Protein AF-A0A4P9WPY4-F1 (afdb_monomer)

Structure (mmCIF, N/CA/C/O backbone):
data_AF-A0A4P9WPY4-F1
#
_entry.id   AF-A0A4P9WPY4-F1
#
loop_
_atom_site.group_PDB
_atom_site.id
_atom_site.type_symbol
_atom_site.label_atom_id
_atom_site.label_alt_id
_atom_site.label_comp_id
_atom_site.label_asym_id
_atom_site.label_entity_id
_atom_site.label_seq_id
_atom_site.pdbx_PDB_ins_code
_atom_site.Cartn_x
_atom_site.Cartn_y
_atom_site.Cartn_z
_atom_site.occupancy
_atom_site.B_iso_or_equiv
_atom_site.auth_seq_id
_atom_site.auth_comp_id
_atom_site.auth_asym_id
_atom_site.auth_atom_id
_atom_site.pdbx_PDB_model_num
ATOM 1 N N . MET A 1 1 ? 2.039 -15.132 -5.657 1.00 88.88 1 MET A N 1
ATOM 2 C CA . MET A 1 1 ? 1.634 -13.726 -5.424 1.00 88.88 1 MET A CA 1
ATOM 3 C C . MET A 1 1 ? 2.801 -12.739 -5.534 1.00 88.88 1 MET A C 1
ATOM 5 O O . MET A 1 1 ? 2.745 -11.868 -6.387 1.00 88.88 1 MET A O 1
ATOM 9 N N . ASN A 1 2 ? 3.883 -12.890 -4.755 1.00 91.81 2 ASN A N 1
ATOM 10 C CA . ASN A 1 2 ? 5.010 -11.933 -4.730 1.00 91.81 2 ASN A CA 1
ATOM 11 C C . ASN A 1 2 ? 5.628 -11.616 -6.104 1.00 91.81 2 ASN A C 1
ATOM 13 O O . ASN A 1 2 ? 5.813 -10.447 -6.432 1.00 91.81 2 ASN A O 1
ATOM 17 N N . ALA A 1 3 ? 5.920 -12.647 -6.906 1.00 93.12 3 ALA A N 1
ATOM 18 C CA . ALA A 1 3 ? 6.506 -12.468 -8.234 1.00 93.12 3 ALA A CA 1
ATOM 19 C C . ALA A 1 3 ? 5.584 -11.660 -9.158 1.00 93.12 3 ALA A C 1
ATOM 21 O O . ALA A 1 3 ? 6.034 -10.682 -9.735 1.00 93.12 3 ALA A O 1
ATOM 22 N N . LEU A 1 4 ? 4.290 -12.003 -9.207 1.00 92.88 4 LEU A N 1
ATOM 23 C CA . LEU A 1 4 ? 3.284 -11.299 -10.012 1.00 92.88 4 LEU A CA 1
ATOM 24 C C . LEU A 1 4 ? 3.225 -9.804 -9.674 1.00 92.88 4 LEU A C 1
ATOM 26 O O . LEU A 1 4 ? 3.273 -8.962 -10.565 1.00 92.88 4 LEU A O 1
ATOM 30 N N . VAL A 1 5 ? 3.132 -9.478 -8.382 1.00 93.62 5 VAL A N 1
ATOM 31 C CA . VAL A 1 5 ? 3.057 -8.088 -7.915 1.00 93.62 5 VAL A CA 1
ATOM 32 C C . VAL A 1 5 ? 4.304 -7.314 -8.330 1.00 93.62 5 VAL A C 1
ATOM 34 O O . VAL A 1 5 ? 4.193 -6.211 -8.865 1.00 93.62 5 VAL A O 1
ATOM 37 N N . LEU A 1 6 ? 5.486 -7.905 -8.139 1.00 93.12 6 LEU A N 1
ATOM 38 C CA . LEU A 1 6 ? 6.746 -7.265 -8.493 1.00 93.12 6 LEU A CA 1
ATOM 39 C C . LEU A 1 6 ? 6.896 -7.086 -10.009 1.00 93.12 6 LEU A C 1
ATOM 41 O O . LEU A 1 6 ? 7.232 -5.989 -10.440 1.00 93.12 6 LEU A O 1
ATOM 45 N N . THR A 1 7 ? 6.615 -8.109 -10.820 1.00 94.25 7 THR A N 1
ATOM 46 C CA . THR A 1 7 ? 6.773 -8.038 -12.283 1.00 94.25 7 THR A CA 1
ATOM 47 C C . THR A 1 7 ? 5.802 -7.048 -12.913 1.00 94.25 7 THR A C 1
ATOM 49 O O . THR A 1 7 ? 6.201 -6.251 -13.759 1.00 94.25 7 THR A O 1
ATOM 52 N N . VAL A 1 8 ? 4.538 -7.047 -12.475 1.00 93.31 8 VAL A N 1
ATOM 53 C CA . VAL A 1 8 ? 3.541 -6.076 -12.950 1.00 93.31 8 VAL A CA 1
ATOM 54 C C . VAL A 1 8 ? 3.930 -4.662 -12.518 1.00 93.31 8 VAL A C 1
ATOM 56 O O . VAL A 1 8 ? 3.832 -3.733 -13.318 1.00 93.31 8 VAL A O 1
ATOM 59 N N . GLY A 1 9 ? 4.418 -4.491 -11.285 1.00 90.81 9 GLY A N 1
ATOM 60 C CA . GLY A 1 9 ? 4.904 -3.199 -10.807 1.00 90.81 9 GLY A CA 1
ATOM 61 C C . GLY A 1 9 ? 6.123 -2.696 -11.580 1.00 90.81 9 GLY A C 1
ATOM 62 O O . GLY A 1 9 ? 6.153 -1.535 -11.967 1.00 90.81 9 GLY A O 1
ATOM 63 N N . MET A 1 10 ? 7.088 -3.567 -11.880 1.00 90.94 10 MET A N 1
ATOM 64 C CA . MET A 1 10 ? 8.252 -3.232 -12.710 1.00 90.94 10 MET A CA 1
ATOM 65 C C . MET A 1 10 ? 7.837 -2.763 -14.101 1.00 90.94 10 MET A C 1
ATOM 67 O O . MET A 1 10 ? 8.295 -1.717 -14.553 1.00 90.94 10 MET A O 1
ATOM 71 N N . TYR A 1 11 ? 6.915 -3.485 -14.741 1.00 90.75 11 TYR A N 1
ATOM 72 C CA . TYR A 1 11 ? 6.389 -3.093 -16.044 1.00 90.75 11 TYR A CA 1
ATOM 73 C C . TYR A 1 11 ? 5.684 -1.727 -15.992 1.00 90.75 11 TYR A C 1
ATOM 75 O O . TYR A 1 11 ? 5.871 -0.890 -16.875 1.00 90.75 11 TYR A O 1
ATOM 83 N N . ALA A 1 12 ? 4.910 -1.469 -14.933 1.00 90.38 12 ALA A N 1
ATOM 84 C CA . ALA A 1 12 ? 4.229 -0.193 -14.731 1.00 90.38 12 ALA A CA 1
ATOM 85 C C . ALA A 1 12 ? 5.206 0.977 -14.548 1.00 90.38 12 ALA A C 1
ATOM 87 O O . ALA A 1 12 ? 4.979 2.056 -15.093 1.00 90.38 12 ALA A O 1
ATOM 88 N N . ILE A 1 13 ? 6.285 0.760 -13.792 1.00 90.12 13 ILE A N 1
ATOM 89 C CA . ILE A 1 13 ? 7.340 1.753 -13.566 1.00 90.12 13 ILE A CA 1
ATOM 90 C C . ILE A 1 13 ? 8.062 2.055 -14.874 1.00 90.12 13 ILE A C 1
ATOM 92 O O . ILE A 1 13 ? 8.227 3.220 -15.221 1.00 90.12 13 ILE A O 1
ATOM 96 N N . GLU A 1 14 ? 8.418 1.031 -15.644 1.00 90.38 14 GLU A N 1
ATOM 97 C CA . GLU A 1 14 ? 9.080 1.218 -16.933 1.00 90.38 14 GLU A CA 1
ATOM 98 C C . GLU A 1 14 ? 8.184 1.974 -17.930 1.00 90.38 14 GLU A C 1
ATOM 100 O O . GLU A 1 14 ? 8.637 2.866 -18.647 1.00 90.38 14 GLU A O 1
ATOM 105 N N . GLU A 1 15 ? 6.884 1.665 -17.953 1.00 87.62 15 GLU A N 1
ATOM 106 C CA . GLU A 1 15 ? 5.903 2.380 -18.770 1.00 87.62 15 GLU A CA 1
ATOM 107 C C . GLU A 1 15 ? 5.764 3.850 -18.353 1.00 87.62 15 GLU A C 1
ATOM 109 O O . GLU A 1 15 ? 5.747 4.739 -19.210 1.00 87.62 15 GLU A O 1
ATOM 114 N N . ALA A 1 16 ? 5.704 4.109 -17.050 1.00 84.88 16 ALA A N 1
ATOM 115 C CA . ALA A 1 16 ? 5.666 5.445 -16.470 1.00 84.88 16 ALA A CA 1
ATOM 116 C C . ALA A 1 16 ? 6.929 6.258 -16.803 1.00 84.88 16 ALA A C 1
ATOM 118 O O . ALA A 1 16 ? 6.831 7.398 -17.258 1.00 84.88 16 ALA A O 1
ATOM 119 N N . GLU A 1 17 ? 8.114 5.665 -16.658 1.00 84.69 17 GLU A N 1
ATOM 120 C CA . GLU A 1 17 ? 9.384 6.309 -16.995 1.00 84.69 17 GLU A CA 1
ATOM 121 C C . GLU A 1 17 ? 9.504 6.597 -18.492 1.00 84.69 17 GLU A C 1
ATOM 123 O O . GLU A 1 17 ? 9.941 7.680 -18.882 1.00 84.69 17 GLU A O 1
ATOM 128 N N . ARG A 1 18 ? 9.080 5.663 -19.351 1.00 84.25 18 ARG A N 1
ATOM 129 C CA . ARG A 1 18 ? 9.077 5.856 -20.808 1.00 84.25 18 ARG A CA 1
ATOM 130 C C . ARG A 1 18 ? 8.188 7.031 -21.209 1.00 84.25 18 ARG A C 1
ATOM 132 O O . ARG A 1 18 ? 8.575 7.829 -22.059 1.00 84.25 18 ARG A O 1
ATOM 139 N N . ARG A 1 19 ? 7.024 7.167 -20.566 1.00 80.31 19 ARG A N 1
ATOM 140 C CA . ARG A 1 19 ? 6.117 8.311 -20.752 1.00 80.31 19 ARG A CA 1
ATOM 141 C C . ARG A 1 19 ? 6.743 9.614 -20.270 1.00 80.31 19 ARG A C 1
ATOM 143 O O . ARG A 1 19 ? 6.705 10.600 -20.999 1.00 80.31 19 ARG A O 1
ATOM 150 N N . ALA A 1 20 ? 7.366 9.604 -19.094 1.00 76.12 20 ALA A N 1
ATOM 151 C CA . ALA A 1 20 ? 8.050 10.774 -18.554 1.00 76.12 20 ALA A CA 1
ATOM 152 C C . ALA A 1 20 ? 9.177 11.253 -19.490 1.00 76.12 20 ALA A C 1
ATOM 154 O O . ALA A 1 20 ? 9.253 12.443 -19.796 1.00 76.12 20 ALA A O 1
ATOM 155 N N . ARG A 1 21 ? 9.986 10.328 -20.030 1.00 77.31 21 ARG A N 1
ATOM 156 C CA . ARG A 1 21 ? 11.037 10.625 -21.024 1.00 77.31 21 ARG A CA 1
ATOM 157 C C . ARG A 1 21 ? 10.466 11.144 -22.345 1.00 77.31 21 ARG A C 1
ATOM 159 O O . ARG A 1 21 ? 11.018 12.073 -22.915 1.00 77.31 21 ARG A O 1
ATOM 166 N N . ALA A 1 22 ? 9.343 10.603 -22.814 1.00 75.69 22 ALA A N 1
ATOM 167 C CA . ALA A 1 22 ? 8.671 11.118 -24.009 1.00 75.69 22 ALA A CA 1
ATOM 168 C C . ALA A 1 22 ? 8.120 12.545 -23.809 1.00 75.69 22 ALA A C 1
ATOM 170 O O . ALA A 1 22 ? 8.047 13.317 -24.761 1.00 75.69 22 ALA A O 1
ATOM 171 N N . SER A 1 23 ? 7.763 12.910 -22.573 1.00 67.88 23 SER A N 1
ATOM 172 C CA . SER A 1 23 ? 7.287 14.253 -22.214 1.00 67.88 23 SER A CA 1
ATOM 173 C C . SER A 1 23 ? 8.397 15.255 -21.856 1.00 67.88 23 SER A C 1
ATOM 175 O O . SER A 1 23 ? 8.105 16.430 -21.644 1.00 67.88 23 SER A O 1
ATOM 177 N N . SER A 1 24 ? 9.668 14.832 -21.802 1.00 59.75 24 SER A N 1
ATOM 178 C CA . SER A 1 24 ? 10.788 15.645 -21.297 1.00 59.75 24 SER A CA 1
ATOM 179 C C . SER A 1 24 ? 11.263 16.761 -22.241 1.00 59.75 24 SER A C 1
ATOM 181 O O . SER A 1 24 ? 12.321 17.339 -22.010 1.00 59.75 24 SER A O 1
ATOM 183 N N . SER A 1 25 ? 10.504 17.100 -23.289 1.00 56.72 25 SER A N 1
ATOM 184 C CA . SER A 1 25 ? 10.686 18.357 -24.033 1.00 56.72 25 SER A CA 1
ATOM 185 C C . SER A 1 25 ? 10.161 19.583 -23.267 1.00 56.72 25 SER A C 1
ATOM 187 O O . SER A 1 25 ? 10.365 20.713 -23.707 1.00 56.72 25 SER A O 1
ATOM 189 N N . ARG A 1 26 ? 9.515 19.387 -22.106 1.00 55.59 26 ARG A N 1
ATOM 190 C CA . ARG A 1 26 ? 9.042 20.449 -21.208 1.00 55.59 26 ARG A CA 1
ATOM 191 C C . ARG A 1 26 ? 9.554 20.201 -19.780 1.00 55.59 26 ARG A C 1
ATOM 193 O O . ARG A 1 26 ? 9.460 19.064 -19.314 1.00 55.59 26 ARG A O 1
ATOM 200 N N . PRO A 1 27 ? 10.081 21.218 -19.068 1.00 52.31 27 PRO A N 1
ATOM 201 C CA . PRO A 1 27 ? 10.513 21.044 -17.685 1.00 52.31 27 PRO A CA 1
ATOM 202 C C . PRO A 1 27 ? 9.322 20.618 -16.806 1.00 52.31 27 PRO A C 1
ATOM 204 O O . PRO A 1 27 ? 8.237 21.199 -16.933 1.00 52.31 27 PRO A O 1
ATOM 207 N N . PRO A 1 28 ? 9.492 19.597 -15.947 1.00 54.62 28 PRO A N 1
ATOM 208 C CA . PRO A 1 28 ? 8.421 19.118 -15.087 1.00 54.62 28 PRO A CA 1
ATOM 209 C C . PRO A 1 28 ? 8.069 20.159 -14.007 1.00 54.62 28 PRO A C 1
ATOM 211 O O . PRO A 1 28 ? 8.976 20.770 -13.438 1.00 54.62 28 PRO A O 1
ATOM 214 N N . PRO A 1 29 ? 6.776 20.360 -13.685 1.00 54.66 29 PRO A N 1
ATOM 215 C CA . PRO A 1 29 ? 6.376 21.105 -12.492 1.00 54.66 29 PRO A CA 1
ATOM 216 C C . PRO A 1 29 ? 6.881 20.394 -11.224 1.00 54.66 29 PRO A C 1
ATOM 218 O O . PRO A 1 29 ? 7.097 19.182 -11.238 1.00 54.66 29 PRO A O 1
ATOM 221 N N . ALA A 1 30 ? 7.049 21.131 -10.122 1.00 52.75 30 ALA A N 1
ATOM 222 C CA . ALA A 1 30 ? 7.588 20.619 -8.852 1.00 52.75 30 ALA A CA 1
ATOM 223 C C . ALA A 1 30 ? 6.841 19.381 -8.292 1.00 52.75 30 ALA A C 1
ATOM 225 O O . ALA A 1 30 ? 7.423 18.598 -7.545 1.00 52.75 30 ALA A O 1
ATOM 226 N N . ASP A 1 31 ? 5.600 19.150 -8.735 1.00 50.81 31 ASP A N 1
ATOM 227 C CA . ASP A 1 31 ? 4.723 18.045 -8.316 1.00 50.81 31 ASP A CA 1
ATOM 228 C C . ASP A 1 31 ? 4.761 16.822 -9.263 1.00 50.81 31 ASP A C 1
ATOM 230 O O . ASP A 1 31 ? 4.028 15.843 -9.087 1.00 50.81 31 ASP A O 1
ATOM 234 N N . ALA A 1 32 ? 5.610 16.852 -10.296 1.00 48.34 32 ALA A N 1
ATOM 235 C CA . ALA A 1 32 ? 5.660 15.844 -11.354 1.00 48.34 32 ALA A CA 1
ATOM 236 C C . ALA A 1 32 ? 5.833 14.381 -10.902 1.00 48.34 32 ALA A C 1
ATOM 238 O O . ALA A 1 32 ? 5.147 13.535 -11.481 1.00 48.34 32 ALA A O 1
ATOM 239 N N . PRO A 1 33 ? 6.677 14.012 -9.912 1.00 52.22 33 PRO A N 1
ATOM 240 C CA . PRO A 1 33 ? 6.902 12.594 -9.612 1.00 52.22 33 PRO A CA 1
ATOM 241 C C . PRO A 1 33 ? 5.638 11.873 -9.120 1.00 52.22 33 PRO A C 1
ATOM 243 O O . PRO A 1 33 ? 5.455 10.694 -9.423 1.00 52.22 33 PRO A O 1
ATOM 246 N N . ALA A 1 34 ? 4.727 12.575 -8.436 1.00 52.38 34 ALA A N 1
ATOM 247 C CA . ALA A 1 34 ? 3.442 12.018 -8.012 1.00 52.38 34 ALA A CA 1
ATOM 248 C C . ALA A 1 34 ? 2.460 11.863 -9.189 1.00 52.38 34 ALA A C 1
ATOM 250 O O . ALA A 1 34 ? 1.733 10.871 -9.276 1.00 52.38 34 ALA A O 1
ATOM 251 N N . LEU A 1 35 ? 2.473 12.809 -10.133 1.00 56.59 35 LEU A N 1
ATOM 252 C CA . LEU A 1 35 ? 1.550 12.823 -11.268 1.00 56.59 35 LEU A CA 1
ATOM 253 C C . LEU A 1 35 ? 1.878 11.753 -12.325 1.00 56.59 35 LEU A C 1
ATOM 255 O O . LEU A 1 35 ? 0.970 11.235 -12.980 1.00 56.59 35 LEU A O 1
ATOM 259 N N . VAL A 1 36 ? 3.157 11.366 -12.450 1.00 62.47 36 VAL A N 1
ATOM 260 C CA . VAL A 1 36 ? 3.598 10.309 -13.380 1.00 62.47 36 VAL A CA 1
ATOM 261 C C . VAL A 1 36 ? 2.868 8.989 -13.107 1.00 62.47 36 VAL A C 1
ATOM 263 O O . VAL A 1 36 ? 2.427 8.321 -14.043 1.00 62.47 36 VAL A O 1
ATOM 266 N N . PHE A 1 37 ? 2.689 8.628 -11.835 1.00 67.44 37 PHE A N 1
ATOM 267 C CA . PHE A 1 37 ? 1.995 7.395 -11.454 1.00 67.44 37 PHE A CA 1
ATOM 268 C C . PHE A 1 37 ? 0.481 7.571 -11.294 1.00 67.44 37 PHE A C 1
ATOM 270 O O . PHE A 1 37 ? -0.244 6.579 -11.336 1.00 67.44 37 PHE A O 1
ATOM 277 N N . ALA A 1 38 ? -0.006 8.812 -11.175 1.00 61.59 38 ALA A N 1
ATOM 278 C CA . ALA A 1 38 ? -1.434 9.122 -11.095 1.00 61.59 38 ALA A CA 1
ATOM 279 C C . ALA A 1 38 ? -2.193 8.932 -12.410 1.00 61.59 38 ALA A C 1
ATOM 281 O O . ALA A 1 38 ? -3.420 8.820 -12.405 1.00 61.59 38 ALA A O 1
ATOM 282 N N . THR A 1 39 ? -1.477 8.849 -13.530 1.00 71.00 39 THR A N 1
ATOM 283 C CA . THR A 1 39 ? -2.094 8.539 -14.818 1.00 71.00 39 THR A CA 1
ATOM 284 C C . THR A 1 39 ? -2.565 7.079 -14.830 1.00 71.00 39 THR A C 1
ATOM 286 O O . THR A 1 39 ? -1.747 6.185 -14.592 1.00 71.00 39 THR A O 1
ATOM 289 N N . PRO A 1 40 ? -3.844 6.799 -15.149 1.00 71.94 40 PRO A N 1
ATOM 290 C CA . PRO A 1 40 ? -4.344 5.434 -15.247 1.00 71.94 40 PRO A CA 1
ATOM 291 C C . PRO A 1 40 ? -3.479 4.599 -16.199 1.00 71.94 40 PRO A C 1
ATOM 293 O O . PRO A 1 40 ? -3.295 4.935 -17.370 1.00 71.94 40 PRO A O 1
ATOM 296 N N . SER A 1 41 ? -2.923 3.504 -15.691 1.00 80.81 41 SER A N 1
ATOM 297 C CA . SER A 1 41 ? -2.171 2.521 -16.474 1.00 80.81 41 SER A CA 1
ATOM 298 C C . SER A 1 41 ? -2.879 1.170 -16.457 1.00 80.81 41 SER A C 1
ATOM 300 O O . SER A 1 41 ? -3.694 0.880 -15.571 1.00 80.81 41 SER A O 1
ATOM 302 N N . LYS A 1 42 ? -2.544 0.299 -17.415 1.00 86.31 42 LYS A N 1
ATOM 303 C CA . LYS A 1 42 ? -3.074 -1.074 -17.447 1.00 86.31 42 LYS A CA 1
ATOM 304 C C . LYS A 1 42 ? -2.773 -1.812 -16.139 1.00 86.31 42 LYS A C 1
ATOM 306 O O . LYS A 1 42 ? -3.641 -2.495 -15.609 1.00 86.31 42 LYS A O 1
ATOM 311 N N . ALA A 1 43 ? -1.583 -1.596 -15.576 1.00 85.81 43 ALA A N 1
ATOM 312 C CA . ALA A 1 43 ? -1.180 -2.166 -14.295 1.00 85.81 43 ALA A CA 1
ATOM 313 C C . ALA A 1 43 ? -2.011 -1.637 -13.115 1.00 85.81 43 ALA A C 1
ATOM 315 O O . ALA A 1 43 ? -2.425 -2.427 -12.273 1.00 85.81 43 ALA A O 1
ATOM 316 N N . THR A 1 44 ? -2.312 -0.331 -13.072 1.00 86.81 44 THR A N 1
ATOM 317 C CA . THR A 1 44 ? -3.180 0.238 -12.019 1.00 86.81 44 THR A CA 1
ATOM 318 C C . THR A 1 44 ? -4.575 -0.395 -12.058 1.00 86.81 44 THR A C 1
ATOM 320 O O . THR A 1 44 ? -5.094 -0.819 -11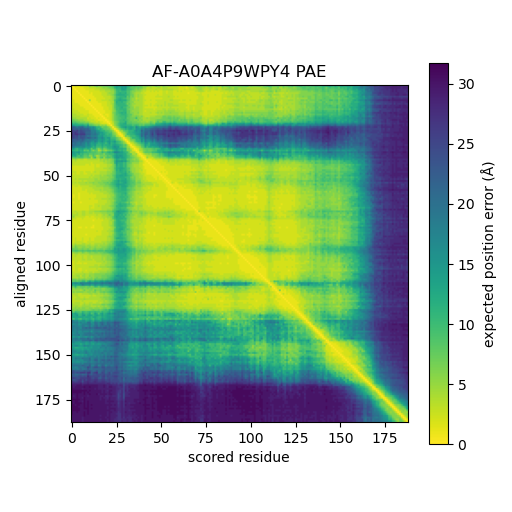.031 1.00 86.81 44 THR A O 1
ATOM 323 N N . THR A 1 45 ? -5.145 -0.551 -13.258 1.00 90.31 45 THR A N 1
ATOM 324 C CA . THR A 1 45 ? -6.473 -1.152 -13.460 1.00 90.31 45 THR A CA 1
ATOM 325 C C . THR A 1 45 ? -6.471 -2.628 -13.074 1.00 90.31 45 THR A C 1
ATOM 327 O O . THR A 1 45 ? -7.382 -3.088 -12.392 1.00 90.31 45 THR A O 1
ATOM 330 N N . LEU A 1 46 ? -5.416 -3.358 -13.451 1.00 92.12 46 LEU A N 1
ATOM 331 C CA . LEU A 1 46 ? -5.233 -4.750 -13.057 1.00 92.12 46 LEU A CA 1
ATOM 332 C C . LEU A 1 46 ? -5.175 -4.893 -11.533 1.00 92.12 46 LEU A C 1
ATOM 334 O O . LEU A 1 46 ? -5.856 -5.751 -10.987 1.00 92.12 46 LEU A O 1
ATOM 338 N N . PHE A 1 47 ? -4.411 -4.053 -10.833 1.00 92.69 47 PHE A N 1
ATOM 339 C CA . PHE A 1 47 ? -4.337 -4.108 -9.372 1.00 92.69 47 PHE A CA 1
ATOM 340 C C . PHE A 1 47 ? -5.653 -3.754 -8.683 1.00 92.69 47 PHE A C 1
ATOM 342 O O . PHE A 1 47 ? -5.999 -4.415 -7.707 1.00 92.69 47 PHE A O 1
ATOM 349 N N . 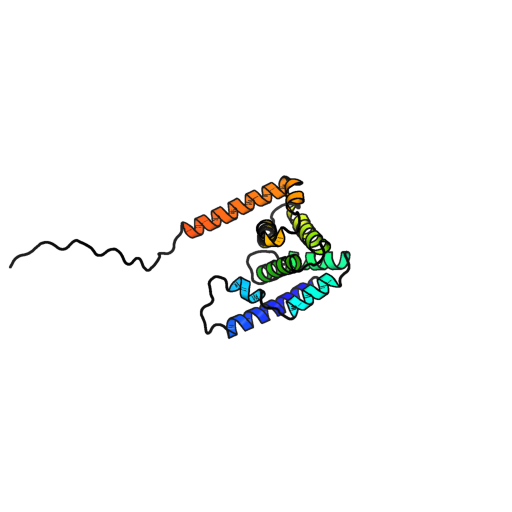HIS A 1 48 ? -6.415 -2.790 -9.206 1.00 91.62 48 HIS A N 1
ATOM 350 C CA . HIS A 1 48 ? -7.777 -2.537 -8.731 1.00 91.62 48 HIS A CA 1
ATOM 351 C C . HIS A 1 48 ? -8.670 -3.771 -8.917 1.00 91.62 48 HIS A C 1
ATOM 353 O O . HIS A 1 48 ? -9.291 -4.217 -7.957 1.00 91.62 48 HIS A O 1
ATOM 359 N N . GLY A 1 49 ? -8.672 -4.374 -10.110 1.00 91.06 49 GLY A N 1
ATOM 360 C CA . GLY A 1 49 ? -9.448 -5.584 -10.385 1.00 91.06 49 GLY A CA 1
ATOM 361 C C . GLY A 1 49 ? -9.058 -6.753 -9.479 1.00 91.06 49 GLY A C 1
ATOM 362 O O . GLY A 1 49 ? -9.922 -7.372 -8.865 1.00 91.06 49 GLY A O 1
ATOM 363 N N . LEU A 1 50 ? -7.759 -7.025 -9.328 1.00 91.75 50 LEU A N 1
ATOM 364 C CA . LEU A 1 50 ? -7.261 -8.084 -8.444 1.00 91.75 50 LEU A CA 1
ATOM 365 C C . LEU A 1 50 ? -7.666 -7.845 -6.986 1.00 91.75 50 LEU A C 1
ATOM 367 O O . LEU A 1 50 ? -8.072 -8.782 -6.306 1.00 91.75 50 LEU A O 1
ATOM 371 N N . CYS A 1 51 ? -7.601 -6.600 -6.510 1.00 91.31 51 CYS A N 1
ATOM 372 C CA . CYS A 1 51 ? -8.015 -6.265 -5.153 1.00 91.31 51 CYS A CA 1
ATOM 373 C C . CYS A 1 51 ? -9.515 -6.517 -4.933 1.00 91.31 51 CYS A C 1
ATOM 375 O O . CYS A 1 51 ? -9.880 -7.082 -3.908 1.00 91.31 51 CYS A O 1
ATOM 377 N N . THR A 1 52 ? -10.373 -6.174 -5.896 1.00 90.12 52 THR A N 1
ATOM 378 C CA . THR A 1 52 ? -11.826 -6.390 -5.791 1.00 90.12 52 THR A CA 1
ATOM 379 C C . THR A 1 52 ? -12.221 -7.864 -5.925 1.00 90.12 52 THR A C 1
ATOM 381 O O . THR A 1 52 ? -13.131 -8.317 -5.235 1.00 90.12 52 THR A O 1
ATOM 384 N N . HIS A 1 53 ? -11.552 -8.621 -6.799 1.00 92.00 53 HIS A N 1
ATOM 385 C CA . HIS A 1 53 ? -11.919 -10.009 -7.100 1.00 92.00 53 HIS A CA 1
ATOM 386 C C . HIS A 1 53 ? -11.300 -11.047 -6.163 1.00 92.00 53 HIS A C 1
ATOM 388 O O . HIS A 1 53 ? -11.818 -12.161 -6.085 1.00 92.00 53 HIS A O 1
ATOM 394 N N . PHE A 1 54 ? -10.209 -10.724 -5.464 1.00 93.31 54 PHE A N 1
ATOM 395 C CA . PHE A 1 54 ? -9.660 -11.638 -4.470 1.00 93.31 54 PHE A CA 1
ATOM 396 C C . PHE A 1 54 ? -10.548 -11.737 -3.231 1.00 93.31 54 PHE A C 1
ATOM 398 O O . PHE A 1 54 ? -11.168 -10.770 -2.781 1.00 93.31 54 PHE A O 1
ATOM 405 N N . ASP A 1 55 ? -10.547 -12.933 -2.657 1.00 93.62 55 ASP A N 1
ATOM 406 C CA . ASP A 1 55 ? -11.105 -13.228 -1.351 1.00 93.62 55 ASP A CA 1
ATOM 407 C C . ASP A 1 55 ? -10.250 -12.601 -0.232 1.00 93.62 55 ASP A C 1
ATOM 409 O O . ASP A 1 55 ? -9.188 -12.017 -0.461 1.00 93.62 55 ASP A O 1
ATOM 413 N N . THR A 1 56 ? -10.712 -12.706 1.012 1.00 91.50 56 THR A N 1
ATOM 414 C CA . THR A 1 56 ? -10.045 -12.104 2.176 1.00 91.50 56 THR A CA 1
ATOM 415 C C . THR A 1 56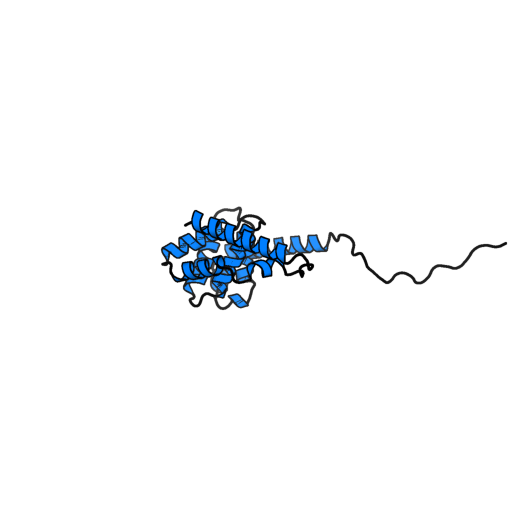 ? -8.592 -12.567 2.326 1.00 91.50 56 THR A C 1
ATOM 417 O O . THR A 1 56 ? -7.734 -11.733 2.630 1.00 91.50 56 THR A O 1
ATOM 420 N N . GLU A 1 57 ? -8.305 -13.852 2.092 1.00 93.50 57 GLU A N 1
ATOM 421 C CA . GLU A 1 57 ? -6.959 -14.422 2.210 1.00 93.50 57 GLU A CA 1
ATOM 422 C C . GLU A 1 57 ? -6.069 -14.005 1.030 1.00 93.50 57 GLU A C 1
ATOM 424 O O . GLU A 1 57 ? -4.950 -13.516 1.227 1.00 93.50 57 GLU A O 1
ATOM 429 N N . GLY A 1 58 ? -6.583 -14.092 -0.201 1.00 94.50 58 GLY A N 1
ATOM 430 C CA . GLY A 1 58 ? -5.877 -13.641 -1.398 1.00 94.50 58 GLY A CA 1
ATOM 431 C C . GLY A 1 58 ? -5.509 -12.157 -1.343 1.00 94.50 58 GLY A C 1
ATOM 432 O O . GLY A 1 58 ? -4.368 -11.788 -1.647 1.00 94.50 58 GLY A O 1
ATOM 433 N N . ARG A 1 59 ? -6.433 -11.303 -0.875 1.00 94.81 59 ARG A N 1
ATOM 434 C CA . ARG A 1 59 ? -6.177 -9.871 -0.660 1.00 94.81 59 ARG A CA 1
ATOM 435 C C . ARG A 1 59 ? -5.078 -9.643 0.367 1.00 94.81 59 ARG A C 1
ATOM 437 O O . ARG A 1 59 ? -4.198 -8.821 0.119 1.00 94.81 59 ARG A O 1
ATOM 444 N N . TYR A 1 60 ? -5.074 -10.382 1.476 1.00 94.88 60 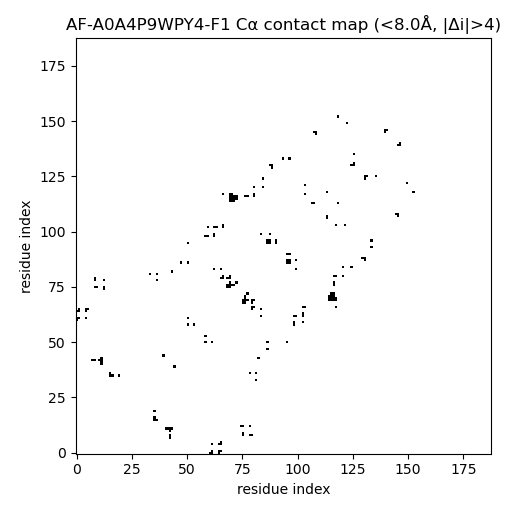TYR A N 1
ATOM 445 C CA . TYR A 1 60 ? -4.022 -10.264 2.485 1.00 94.88 60 TYR A CA 1
ATOM 446 C C . TYR A 1 60 ? -2.637 -10.553 1.890 1.00 94.88 60 TYR A C 1
ATOM 448 O O . TYR A 1 60 ? -1.728 -9.730 2.016 1.00 94.88 60 TYR A O 1
ATOM 456 N N . PHE A 1 61 ? -2.475 -11.661 1.158 1.00 95.56 61 PHE A N 1
ATOM 457 C CA . PHE A 1 61 ? -1.201 -11.980 0.504 1.00 95.56 61 PHE A CA 1
ATOM 458 C C . PHE A 1 61 ? -0.812 -10.969 -0.578 1.00 95.56 61 PHE A C 1
ATOM 460 O O . PHE A 1 61 ? 0.371 -10.656 -0.728 1.00 95.56 61 PHE A O 1
ATOM 467 N N . PHE A 1 62 ? -1.782 -10.445 -1.328 1.00 96.06 62 PHE A N 1
ATOM 468 C CA . PHE A 1 62 ? -1.555 -9.426 -2.351 1.00 96.06 62 PHE A CA 1
ATOM 469 C C . PHE A 1 62 ? -1.072 -8.098 -1.747 1.00 96.06 62 PHE A C 1
ATOM 471 O O . PHE A 1 62 ? -0.016 -7.591 -2.130 1.00 96.06 62 PHE A O 1
ATOM 478 N N . LEU A 1 63 ? -1.780 -7.574 -0.745 1.00 95.50 63 LEU A N 1
ATOM 479 C CA . LEU A 1 63 ? -1.410 -6.344 -0.040 1.00 95.50 63 LEU A CA 1
ATOM 480 C C . LEU A 1 63 ? -0.081 -6.505 0.710 1.00 95.50 63 LEU A C 1
ATOM 482 O O . LEU A 1 63 ? 0.765 -5.611 0.691 1.00 95.50 63 LEU A O 1
ATOM 486 N N . SER A 1 64 ? 0.152 -7.678 1.301 1.00 95.19 64 SER A N 1
ATOM 487 C CA . SER A 1 64 ? 1.420 -8.026 1.942 1.00 95.19 64 SER A CA 1
ATOM 488 C C . SER A 1 64 ? 2.581 -8.038 0.932 1.00 95.19 64 SER A C 1
ATOM 490 O O . SER A 1 64 ? 3.655 -7.487 1.196 1.00 95.19 64 SER A O 1
ATOM 492 N N . ALA A 1 65 ? 2.366 -8.575 -0.270 1.00 95.69 65 ALA A N 1
ATOM 493 C CA . ALA A 1 65 ? 3.358 -8.553 -1.343 1.00 95.69 65 ALA A CA 1
ATOM 494 C C . ALA A 1 65 ? 3.710 -7.125 -1.797 1.00 95.69 65 ALA A C 1
ATOM 496 O O . ALA A 1 65 ? 4.884 -6.839 -2.042 1.00 95.69 65 ALA A O 1
ATOM 497 N N . MET A 1 66 ? 2.725 -6.223 -1.869 1.00 95.31 66 MET A N 1
ATOM 498 C CA . MET A 1 66 ? 2.948 -4.807 -2.186 1.00 95.31 66 MET A CA 1
ATOM 499 C C . MET A 1 66 ? 3.724 -4.099 -1.075 1.00 95.31 66 MET A C 1
ATOM 501 O O . MET A 1 66 ? 4.725 -3.431 -1.335 1.00 95.31 66 MET A O 1
ATOM 505 N N . ALA A 1 67 ? 3.316 -4.299 0.177 1.00 94.50 67 ALA A N 1
ATOM 506 C CA . ALA A 1 67 ? 3.971 -3.687 1.322 1.00 94.50 67 ALA A CA 1
ATOM 507 C C . ALA A 1 67 ? 5.437 -4.158 1.477 1.00 94.50 67 ALA A C 1
ATOM 509 O O . ALA A 1 67 ? 6.258 -3.439 2.039 1.00 94.50 67 ALA A O 1
ATOM 510 N N . ASN A 1 68 ? 5.814 -5.336 0.951 1.00 94.25 68 ASN A N 1
ATOM 511 C CA . ASN A 1 68 ? 7.210 -5.819 0.944 1.00 94.25 68 ASN A CA 1
ATOM 512 C C . ASN A 1 68 ? 8.145 -4.977 0.062 1.00 94.25 68 ASN A C 1
ATOM 514 O O . ASN A 1 68 ? 9.373 -5.077 0.178 1.00 94.25 68 ASN A O 1
ATOM 518 N N . GLN A 1 69 ? 7.574 -4.170 -0.831 1.00 94.38 69 GLN A N 1
ATOM 519 C CA . GLN A 1 69 ? 8.313 -3.269 -1.709 1.00 94.38 69 GLN A CA 1
ATOM 520 C C . GLN A 1 69 ? 8.521 -1.887 -1.077 1.00 94.38 69 GLN A C 1
ATOM 522 O O . GLN A 1 69 ? 9.286 -1.089 -1.607 1.00 94.38 69 GLN A O 1
ATOM 527 N N . LEU A 1 70 ? 7.905 -1.616 0.081 1.00 92.62 70 LEU A N 1
ATOM 528 C CA . LEU A 1 70 ? 8.097 -0.385 0.843 1.00 92.62 70 LEU A CA 1
ATOM 529 C C . LEU A 1 70 ? 9.395 -0.471 1.652 1.00 92.62 70 LEU A C 1
ATOM 531 O O . LEU A 1 70 ? 9.399 -0.913 2.800 1.00 92.62 70 LEU A O 1
ATOM 535 N N . ARG A 1 71 ? 10.519 -0.095 1.036 1.00 90.38 71 ARG A N 1
ATOM 536 C CA . ARG A 1 71 ? 11.859 -0.255 1.628 1.00 90.38 71 ARG A CA 1
ATOM 537 C C . ARG A 1 71 ? 12.512 1.097 1.902 1.00 90.38 71 ARG A C 1
ATOM 539 O O . ARG A 1 71 ? 12.092 1.822 2.795 1.00 90.38 71 ARG A O 1
ATOM 546 N N . TYR A 1 72 ? 13.543 1.432 1.144 1.00 86.94 72 TYR A N 1
ATOM 547 C CA . TYR A 1 72 ? 14.218 2.727 1.131 1.00 86.94 72 TYR A CA 1
ATOM 548 C C . TYR A 1 72 ? 13.704 3.571 -0.051 1.00 86.94 72 TYR A C 1
ATOM 550 O O . TYR A 1 72 ? 12.957 3.041 -0.882 1.00 86.94 72 TYR A O 1
ATOM 558 N N . PRO A 1 73 ? 14.064 4.863 -0.157 1.00 87.38 73 PRO A N 1
ATOM 559 C CA . PRO A 1 73 ? 13.702 5.688 -1.308 1.00 87.38 73 PRO A CA 1
ATOM 560 C C . PRO A 1 73 ? 14.185 5.061 -2.624 1.00 87.38 73 PRO A C 1
ATOM 562 O O . PRO A 1 73 ? 15.381 4.962 -2.877 1.00 87.38 73 PRO A O 1
ATOM 565 N N . ASN A 1 74 ? 13.246 4.586 -3.438 1.00 88.62 74 ASN A N 1
ATOM 566 C CA . ASN A 1 74 ? 13.473 4.058 -4.782 1.00 88.62 74 ASN A CA 1
ATOM 567 C C . ASN A 1 74 ? 12.153 4.118 -5.581 1.00 88.62 74 ASN A C 1
ATOM 569 O O . ASN A 1 74 ? 11.086 4.359 -5.004 1.00 88.62 74 ASN A O 1
ATOM 573 N N . SER A 1 75 ? 12.214 3.892 -6.896 1.00 88.81 75 SER A N 1
ATOM 574 C CA . SER A 1 75 ? 11.047 3.960 -7.791 1.00 88.81 75 SER A CA 1
ATOM 575 C C . SER A 1 75 ? 9.963 2.929 -7.454 1.00 88.81 75 SER A C 1
ATOM 577 O O . SER A 1 75 ? 8.776 3.248 -7.520 1.00 88.81 75 SER A O 1
ATOM 579 N N . HIS A 1 76 ? 10.345 1.728 -7.008 1.00 91.12 76 HIS A N 1
ATOM 580 C CA . HIS A 1 76 ? 9.401 0.693 -6.582 1.00 91.12 76 HIS A CA 1
ATOM 581 C C . HIS A 1 76 ? 8.646 1.115 -5.324 1.00 91.12 76 HIS A C 1
ATOM 583 O O . HIS A 1 76 ? 7.419 1.083 -5.314 1.00 91.12 76 HIS A O 1
ATOM 589 N N . THR A 1 77 ? 9.356 1.560 -4.285 1.00 92.94 77 THR A N 1
ATOM 590 C CA . THR A 1 77 ? 8.763 2.077 -3.047 1.00 92.94 77 THR A CA 1
ATOM 591 C C . THR A 1 77 ? 7.767 3.187 -3.369 1.00 92.94 77 THR A C 1
ATOM 593 O O . THR A 1 77 ? 6.651 3.162 -2.860 1.00 92.94 77 THR A O 1
ATOM 596 N N . HIS A 1 78 ? 8.137 4.126 -4.246 1.00 89.75 78 HIS A N 1
ATOM 597 C CA . HIS A 1 78 ? 7.252 5.216 -4.648 1.00 89.75 78 HIS A CA 1
ATOM 598 C C . HIS A 1 78 ? 5.983 4.698 -5.342 1.00 89.75 78 HIS A C 1
ATOM 600 O O . HIS A 1 78 ? 4.872 5.053 -4.952 1.00 89.75 78 HIS A O 1
ATOM 606 N N . PHE A 1 79 ? 6.137 3.804 -6.320 1.00 91.25 79 PHE A N 1
ATOM 607 C CA . PHE A 1 79 ? 5.018 3.218 -7.052 1.00 91.25 79 PHE A CA 1
ATOM 608 C C . PHE A 1 79 ? 4.079 2.400 -6.154 1.00 91.25 79 PHE A C 1
ATOM 610 O O . PHE A 1 79 ? 2.866 2.598 -6.195 1.00 91.25 79 PHE A O 1
ATOM 617 N N . PHE A 1 80 ? 4.610 1.503 -5.318 1.00 93.69 80 PHE A N 1
ATOM 618 C CA . PHE A 1 80 ? 3.787 0.671 -4.436 1.00 93.69 80 PHE A CA 1
ATOM 619 C C . PHE A 1 80 ? 3.158 1.475 -3.296 1.00 93.69 80 PHE A C 1
ATOM 621 O O . PHE A 1 80 ? 2.016 1.195 -2.937 1.00 93.69 80 PHE A O 1
ATOM 628 N N . SER A 1 81 ? 3.841 2.506 -2.784 1.00 92.69 81 SER A N 1
ATOM 629 C CA . SER A 1 81 ? 3.249 3.472 -1.850 1.00 92.69 81 SER A CA 1
ATOM 630 C C . SER A 1 81 ? 2.052 4.164 -2.498 1.00 92.69 81 SER A C 1
ATOM 632 O O . SER A 1 81 ? 0.951 4.125 -1.958 1.00 92.69 81 SER A O 1
ATOM 634 N N . PHE A 1 82 ? 2.236 4.722 -3.697 1.00 90.44 82 PHE A N 1
ATOM 635 C CA . PHE A 1 82 ? 1.161 5.367 -4.447 1.00 90.44 82 PHE A CA 1
ATOM 636 C C . PHE A 1 82 ? -0.008 4.411 -4.731 1.00 90.44 82 PHE A C 1
ATOM 638 O O . PHE A 1 82 ? -1.167 4.777 -4.553 1.00 90.44 82 PHE A O 1
ATOM 645 N N . MET A 1 83 ? 0.282 3.169 -5.124 1.00 92.00 83 MET A N 1
ATOM 646 C CA . MET A 1 83 ? -0.747 2.175 -5.419 1.00 92.00 83 MET A CA 1
ATOM 647 C C . MET A 1 83 ? -1.577 1.806 -4.186 1.00 92.00 83 MET A C 1
ATOM 649 O O . MET A 1 83 ? -2.796 1.724 -4.285 1.00 92.00 83 MET A O 1
ATOM 653 N N . LEU A 1 84 ? -0.944 1.609 -3.024 1.00 92.38 84 LEU A N 1
ATOM 654 C CA . LEU A 1 84 ? -1.659 1.330 -1.774 1.00 92.38 84 LEU A CA 1
ATOM 655 C C . LEU A 1 84 ? -2.578 2.493 -1.387 1.00 92.38 84 LEU A C 1
ATOM 657 O O . LEU A 1 84 ? -3.730 2.263 -1.026 1.00 92.38 84 LEU A O 1
ATOM 661 N N . LEU A 1 85 ? -2.103 3.733 -1.533 1.00 90.25 85 LEU A N 1
ATOM 662 C CA . LEU A 1 85 ? -2.909 4.933 -1.293 1.00 90.25 85 LEU A CA 1
ATOM 663 C C . LEU A 1 85 ? -4.087 5.033 -2.273 1.00 90.25 85 LEU A C 1
ATOM 665 O O . LEU A 1 85 ? -5.200 5.346 -1.866 1.00 90.25 85 LEU A O 1
ATOM 669 N N . GLN A 1 86 ? -3.877 4.716 -3.553 1.00 89.94 86 GLN A N 1
ATOM 670 C CA . GLN A 1 86 ? -4.944 4.694 -4.560 1.00 89.94 86 GLN A CA 1
ATOM 671 C C . GLN A 1 86 ? -5.990 3.608 -4.296 1.00 89.94 86 GLN A C 1
ATOM 673 O O . GLN A 1 86 ? -7.183 3.877 -4.436 1.00 89.94 86 GLN A O 1
ATOM 678 N N . LEU A 1 87 ? -5.567 2.397 -3.915 1.00 91.00 87 LEU A N 1
ATOM 679 C CA . LEU A 1 87 ? -6.474 1.312 -3.528 1.00 91.00 87 LEU A CA 1
ATOM 680 C C . LEU A 1 87 ? -7.312 1.714 -2.312 1.00 91.00 87 LEU A C 1
ATOM 682 O O . LEU A 1 87 ? -8.520 1.505 -2.315 1.00 91.00 87 LEU A O 1
ATOM 686 N N . PHE A 1 88 ? -6.688 2.355 -1.323 1.00 89.25 88 PHE A N 1
ATOM 687 C CA . PHE A 1 88 ? -7.378 2.896 -0.155 1.00 89.25 88 PHE A CA 1
ATOM 688 C C . PHE A 1 88 ? -8.400 3.975 -0.548 1.00 89.25 88 PHE A C 1
ATOM 690 O O . PHE A 1 88 ? -9.544 3.947 -0.107 1.00 89.25 88 PHE A O 1
ATOM 697 N N . ALA A 1 89 ? -8.009 4.912 -1.416 1.00 86.81 89 ALA A N 1
ATOM 698 C CA . ALA A 1 89 ? -8.849 6.030 -1.842 1.00 86.81 89 ALA A CA 1
ATOM 699 C C . ALA A 1 89 ? -10.091 5.586 -2.628 1.00 86.81 89 ALA A C 1
ATOM 701 O O . ALA A 1 89 ? -11.178 6.132 -2.442 1.00 86.81 89 ALA A O 1
ATOM 702 N N . LYS A 1 90 ? -9.918 4.619 -3.533 1.00 86.12 90 LYS A N 1
ATOM 703 C CA . LYS A 1 90 ? -10.950 4.165 -4.477 1.00 86.12 90 LYS A CA 1
ATOM 704 C C . LYS A 1 90 ? -11.781 2.993 -3.965 1.00 86.12 90 LYS A C 1
ATOM 706 O O . LYS A 1 90 ? -12.672 2.547 -4.678 1.00 86.12 90 LYS A O 1
ATOM 711 N N . ALA A 1 91 ? -11.492 2.477 -2.774 1.00 86.19 91 ALA A N 1
ATOM 712 C CA . ALA A 1 91 ? -12.297 1.420 -2.190 1.00 86.19 91 ALA A CA 1
ATOM 713 C C . ALA A 1 91 ? -13.732 1.911 -1.927 1.00 86.19 91 ALA A C 1
ATOM 715 O O . ALA A 1 91 ? -13.946 2.960 -1.312 1.00 86.19 91 ALA A O 1
ATOM 716 N N . GLU A 1 92 ? -14.705 1.133 -2.402 1.00 83.62 92 GLU A N 1
ATOM 717 C CA . GLU A 1 92 ? -16.137 1.346 -2.145 1.00 83.62 92 GLU A CA 1
ATOM 718 C C . GLU A 1 92 ? -16.559 0.779 -0.785 1.00 83.62 92 GLU A C 1
ATOM 720 O O . GLU A 1 92 ? -17.486 1.282 -0.158 1.00 83.62 92 GLU A O 1
ATOM 725 N N . SER A 1 93 ? -15.858 -0.264 -0.329 1.00 84.56 93 SER A N 1
ATOM 726 C CA . SER A 1 93 ? -16.080 -0.929 0.950 1.00 84.56 93 SER A CA 1
ATOM 727 C C . SER A 1 93 ? -14.898 -0.723 1.886 1.00 84.56 93 SER A C 1
ATOM 729 O O . SER A 1 93 ? -13.736 -0.809 1.488 1.00 84.56 93 SER A O 1
ATOM 731 N N . ASP A 1 94 ? -15.238 -0.568 3.154 1.00 84.50 94 ASP A N 1
ATOM 732 C CA . ASP A 1 94 ? -14.368 -0.464 4.318 1.00 84.50 94 ASP A CA 1
ATOM 733 C C . ASP A 1 94 ? -13.426 -1.662 4.541 1.00 84.50 94 ASP A C 1
ATOM 735 O O . ASP A 1 94 ? -12.371 -1.527 5.162 1.00 84.50 94 ASP A O 1
ATOM 739 N N . VAL A 1 95 ? -13.728 -2.820 3.944 1.00 87.75 95 VAL A N 1
ATOM 740 C CA . VAL A 1 95 ? -12.913 -4.040 4.074 1.00 87.75 95 VAL A CA 1
ATOM 741 C C . VAL A 1 95 ? -11.488 -3.852 3.536 1.00 87.75 95 VAL A C 1
ATOM 743 O O . VAL A 1 95 ? -10.526 -4.321 4.142 1.00 87.75 95 VAL A O 1
ATOM 746 N N . VAL A 1 96 ? -11.321 -3.177 2.394 1.00 89.44 96 VAL A N 1
ATOM 747 C CA . VAL A 1 96 ? -9.995 -2.981 1.777 1.00 89.44 96 VAL A CA 1
ATOM 748 C C . VAL A 1 96 ? -9.141 -1.986 2.581 1.00 89.44 96 VAL A C 1
ATOM 750 O O . VAL A 1 96 ? -8.002 -2.334 2.907 1.00 89.44 96 VAL A O 1
ATOM 753 N N . PRO A 1 97 ? -9.650 -0.796 2.964 1.00 88.44 97 PRO A N 1
ATOM 754 C CA . PRO A 1 97 ? -8.985 0.105 3.904 1.00 88.44 97 PRO A CA 1
ATOM 755 C C . PRO A 1 97 ? -8.561 -0.570 5.212 1.00 88.44 97 PRO A C 1
ATOM 757 O O . PRO A 1 97 ? -7.421 -0.385 5.653 1.00 88.44 97 PRO A O 1
ATOM 760 N N . GLU A 1 98 ? -9.433 -1.39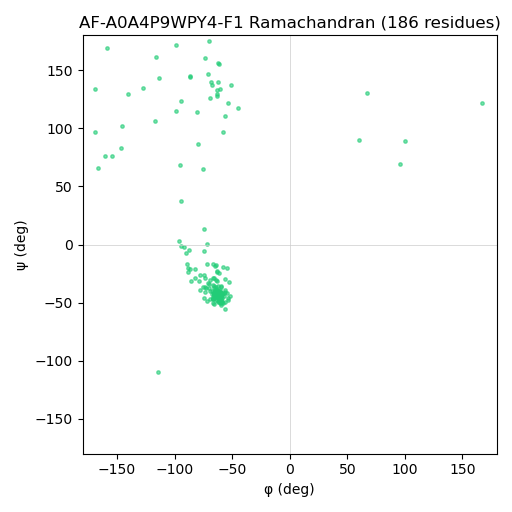3 5.804 1.00 86.19 98 GLU A N 1
ATOM 761 C CA . GLU A 1 98 ? -9.126 -2.150 7.021 1.00 86.19 98 GLU A CA 1
ATOM 762 C C . GLU A 1 98 ? -7.951 -3.104 6.806 1.00 86.19 98 GLU A C 1
ATOM 764 O O . GLU A 1 98 ? -6.983 -3.088 7.568 1.00 86.19 98 GLU A O 1
ATOM 769 N N . GLN A 1 99 ? -7.995 -3.902 5.736 1.00 90.94 99 GLN A N 1
ATOM 770 C CA . GLN A 1 99 ? -6.941 -4.862 5.419 1.00 90.94 99 GLN A CA 1
ATOM 771 C C . GLN A 1 99 ? -5.603 -4.181 5.112 1.00 90.94 99 GLN A C 1
ATOM 773 O O . GLN A 1 99 ? -4.567 -4.646 5.590 1.00 90.94 99 GLN A O 1
ATOM 778 N N . ILE A 1 100 ? -5.604 -3.069 4.368 1.00 91.56 100 ILE A N 1
ATOM 779 C CA . ILE A 1 100 ? -4.392 -2.272 4.116 1.00 91.56 100 ILE A CA 1
ATOM 780 C C . ILE A 1 100 ? -3.818 -1.780 5.447 1.00 91.56 100 ILE A C 1
ATOM 782 O O . ILE A 1 100 ? -2.636 -1.983 5.724 1.00 91.56 100 ILE A O 1
ATOM 786 N N . THR A 1 101 ? -4.659 -1.184 6.295 1.00 88.50 101 THR A N 1
ATOM 787 C CA . THR A 1 101 ? -4.247 -0.660 7.602 1.00 88.50 101 THR A CA 1
ATOM 788 C C . THR A 1 101 ? -3.675 -1.768 8.483 1.00 88.50 101 THR A C 1
ATOM 790 O O . THR A 1 101 ? -2.604 -1.600 9.063 1.00 88.50 101 THR A O 1
ATOM 793 N N . ARG A 1 102 ? -4.329 -2.933 8.526 1.00 89.06 102 ARG A N 1
ATOM 794 C CA . ARG A 1 102 ? -3.874 -4.110 9.272 1.00 89.06 102 ARG A CA 1
ATOM 795 C C . ARG A 1 102 ? -2.505 -4.596 8.800 1.00 89.06 102 ARG A C 1
ATOM 797 O O . ARG A 1 102 ? -1.618 -4.760 9.630 1.00 89.06 102 ARG A O 1
ATOM 804 N N . VAL A 1 103 ? -2.299 -4.765 7.492 1.00 92.19 103 VAL A N 1
ATOM 805 C CA . VAL A 1 103 ? -1.009 -5.213 6.928 1.00 92.19 103 VAL A CA 1
ATOM 806 C C . VAL A 1 103 ? 0.124 -4.241 7.268 1.00 92.19 103 VAL A C 1
ATOM 808 O O . VAL A 1 103 ? 1.243 -4.672 7.556 1.00 92.19 103 VAL A O 1
ATOM 811 N N . LEU A 1 104 ? -0.144 -2.931 7.241 1.00 89.69 104 LEU A N 1
ATOM 812 C CA . LEU A 1 104 ? 0.844 -1.920 7.620 1.00 89.69 104 LEU A CA 1
ATOM 813 C C . LEU A 1 104 ? 1.132 -1.966 9.126 1.00 89.69 104 LEU A C 1
ATOM 815 O O . LEU A 1 104 ? 2.297 -2.008 9.514 1.00 89.69 104 LEU A O 1
ATOM 819 N N . ILE A 1 105 ? 0.097 -2.030 9.969 1.00 86.25 105 ILE A N 1
ATOM 820 C CA . ILE A 1 105 ? 0.241 -2.088 11.431 1.00 86.25 105 ILE A CA 1
ATOM 821 C C . ILE A 1 105 ? 0.982 -3.352 11.871 1.00 86.25 105 ILE A C 1
ATOM 823 O O . ILE A 1 105 ? 1.903 -3.241 12.674 1.00 86.25 105 ILE A O 1
ATOM 827 N N . GLU A 1 106 ? 0.665 -4.525 11.316 1.00 88.75 106 GLU A N 1
ATOM 828 C CA . GLU A 1 106 ? 1.354 -5.792 11.618 1.00 88.75 106 GLU A CA 1
ATOM 829 C C . GLU A 1 106 ? 2.879 -5.674 11.456 1.00 88.75 106 GLU A C 1
ATOM 831 O O . GLU A 1 106 ? 3.637 -6.277 12.207 1.00 88.75 106 GLU A O 1
ATOM 836 N N . ARG A 1 107 ? 3.351 -4.841 10.523 1.00 88.06 107 ARG A N 1
ATOM 837 C CA . ARG A 1 107 ? 4.785 -4.604 10.272 1.00 88.06 107 ARG A CA 1
ATOM 838 C C . ARG A 1 107 ? 5.380 -3.484 11.121 1.00 88.06 107 ARG A C 1
ATOM 840 O O . ARG A 1 107 ? 6.599 -3.404 11.271 1.00 88.06 107 ARG A O 1
ATOM 847 N N . LEU A 1 108 ? 4.531 -2.607 11.647 1.00 83.06 108 LEU A N 1
ATOM 848 C CA . LEU A 1 108 ? 4.917 -1.497 12.515 1.00 83.06 108 LEU A CA 1
ATOM 849 C C . LEU A 1 108 ? 4.950 -1.891 13.995 1.00 83.06 108 LEU A C 1
ATOM 851 O O . LEU A 1 108 ? 5.672 -1.260 14.757 1.00 83.06 108 LEU A O 1
ATOM 855 N N . ILE A 1 109 ? 4.216 -2.928 14.409 1.00 81.88 109 ILE A N 1
ATOM 856 C CA . ILE A 1 109 ? 4.241 -3.422 15.797 1.00 81.88 109 ILE A CA 1
ATOM 857 C C . ILE A 1 109 ? 5.421 -4.365 16.089 1.00 81.88 109 ILE A C 1
ATOM 859 O O . ILE A 1 109 ? 5.788 -4.544 17.246 1.00 81.88 109 ILE A O 1
ATOM 863 N N . VAL A 1 110 ? 6.018 -4.978 15.061 1.00 83.12 110 VAL A N 1
ATOM 864 C CA . VAL A 1 110 ? 7.148 -5.919 15.199 1.00 83.12 110 VAL A CA 1
ATOM 865 C C . VAL A 1 110 ? 8.451 -5.178 15.549 1.00 83.12 110 VAL A C 1
ATOM 867 O O . VAL A 1 110 ? 8.572 -3.972 15.341 1.00 83.12 110 VAL A O 1
ATOM 870 N N . HIS A 1 111 ? 9.444 -5.893 16.093 1.00 60.97 111 HIS A N 1
ATOM 871 C CA . HIS A 1 111 ? 10.739 -5.331 16.489 1.00 60.97 111 HIS A CA 1
ATOM 872 C C . HIS A 1 111 ? 11.418 -4.498 15.385 1.00 60.97 111 HIS A C 1
ATOM 874 O O . HIS A 1 111 ? 11.477 -4.874 14.216 1.00 60.97 111 HIS A O 1
ATOM 880 N N . ARG A 1 112 ? 11.969 -3.357 15.811 1.00 79.00 112 ARG A N 1
ATOM 881 C CA . ARG A 1 112 ? 12.728 -2.392 15.000 1.00 79.00 112 ARG A CA 1
ATOM 882 C C . ARG A 1 112 ? 13.993 -3.024 14.393 1.00 79.00 112 ARG A C 1
ATOM 884 O O . ARG A 1 112 ? 14.547 -3.932 15.013 1.00 79.00 112 ARG A O 1
ATOM 891 N N . PRO A 1 113 ? 14.525 -2.494 13.268 1.00 82.81 113 PRO A N 1
ATOM 892 C CA . PRO A 1 113 ? 14.160 -1.244 12.577 1.00 82.81 113 PRO A CA 1
ATOM 893 C C . PRO A 1 113 ? 13.015 -1.381 11.558 1.00 82.81 113 PRO A C 1
ATOM 895 O O . PRO A 1 113 ? 12.922 -2.372 10.841 1.00 82.81 113 PRO A O 1
ATOM 898 N N . HIS A 1 114 ? 12.173 -0.347 11.446 1.00 81.81 114 HIS A N 1
ATOM 899 C CA . HIS A 1 114 ? 11.103 -0.300 10.441 1.00 81.81 114 HIS A CA 1
ATOM 900 C C . HIS A 1 114 ? 11.612 0.263 9.102 1.00 81.81 114 HIS A C 1
ATOM 902 O O . HIS A 1 114 ? 12.415 1.202 9.105 1.00 81.81 114 HIS A O 1
ATOM 908 N N . PRO A 1 115 ? 11.127 -0.241 7.952 1.00 86.81 115 PRO A N 1
ATOM 909 C CA . PRO A 1 115 ? 11.463 0.320 6.647 1.00 86.81 115 PRO A CA 1
ATOM 910 C C . PRO A 1 115 ? 10.984 1.772 6.489 1.00 86.81 115 PRO A C 1
ATOM 912 O O . PRO A 1 115 ? 9.863 2.107 6.868 1.00 86.81 115 PRO A O 1
ATOM 915 N N . TYR A 1 116 ? 11.801 2.624 5.863 1.00 85.81 116 TYR A N 1
ATOM 916 C CA . TYR A 1 116 ? 11.478 4.040 5.633 1.00 85.81 116 TYR A CA 1
ATOM 917 C C . TYR A 1 116 ? 10.177 4.222 4.837 1.00 85.81 116 TYR A C 1
ATOM 919 O O . TYR A 1 116 ? 9.283 4.947 5.264 1.00 85.81 116 TYR A O 1
ATOM 927 N N . GLY A 1 117 ? 10.047 3.522 3.706 1.00 86.06 117 GLY A N 1
ATOM 928 C CA . GLY A 1 117 ? 8.879 3.609 2.833 1.00 86.06 117 GLY A CA 1
ATOM 929 C C . GLY A 1 117 ? 7.588 3.214 3.543 1.00 86.06 117 GLY A C 1
ATOM 930 O O . GLY A 1 117 ? 6.568 3.857 3.341 1.00 86.06 117 GLY A O 1
ATOM 931 N N . LEU A 1 118 ? 7.652 2.218 4.434 1.00 88.69 118 LEU A N 1
ATOM 932 C CA . LEU A 1 118 ? 6.506 1.776 5.226 1.00 88.69 118 LEU A CA 1
ATOM 933 C C . LEU A 1 118 ? 5.985 2.905 6.127 1.00 88.69 118 LEU A C 1
ATOM 935 O O . LEU A 1 118 ? 4.781 3.149 6.175 1.00 88.69 118 LEU A O 1
ATOM 939 N N . LEU A 1 119 ? 6.894 3.612 6.805 1.00 84.94 119 LEU A N 1
ATOM 940 C CA . LEU A 1 119 ? 6.547 4.734 7.678 1.00 84.94 119 LEU A CA 1
ATOM 941 C C . LEU A 1 119 ? 5.963 5.905 6.885 1.00 84.94 119 LEU A C 1
ATOM 943 O O . LEU A 1 119 ? 4.956 6.467 7.302 1.00 84.94 119 LEU A O 1
ATOM 947 N N . ILE A 1 120 ? 6.558 6.246 5.737 1.00 85.06 120 ILE A N 1
ATOM 948 C CA . ILE A 1 120 ? 6.063 7.333 4.881 1.00 85.06 120 ILE A CA 1
ATOM 949 C C . ILE A 1 120 ? 4.652 7.036 4.374 1.00 85.06 120 ILE A C 1
ATOM 951 O O . ILE A 1 120 ? 3.769 7.871 4.546 1.00 85.06 120 ILE A O 1
ATOM 955 N N . THR A 1 121 ? 4.408 5.845 3.817 1.00 89.25 121 THR A N 1
ATOM 956 C CA . THR A 1 121 ? 3.071 5.461 3.335 1.00 89.25 121 THR A CA 1
ATOM 957 C C . THR A 1 121 ? 2.042 5.486 4.464 1.00 89.25 121 THR A C 1
ATOM 959 O O . THR A 1 121 ? 0.927 5.965 4.276 1.00 89.25 121 THR A O 1
ATOM 962 N N . PHE A 1 122 ? 2.411 5.000 5.652 1.00 86.12 122 PHE A N 1
ATOM 963 C CA . PHE A 1 122 ? 1.508 4.991 6.798 1.00 86.12 122 PHE A CA 1
ATOM 964 C C . PHE A 1 122 ? 1.188 6.405 7.304 1.00 86.12 122 PHE A C 1
ATOM 966 O O . PHE A 1 122 ? 0.039 6.703 7.611 1.00 86.12 122 PHE A O 1
ATOM 973 N N . ILE A 1 123 ? 2.169 7.308 7.343 1.00 81.38 123 ILE A N 1
ATOM 974 C CA . ILE A 1 123 ? 1.946 8.709 7.733 1.00 81.38 123 ILE A CA 1
ATOM 975 C C . ILE A 1 123 ? 1.070 9.433 6.715 1.00 81.38 123 ILE A C 1
ATOM 977 O O . ILE A 1 123 ? 0.179 10.180 7.111 1.00 81.38 123 ILE A O 1
ATOM 981 N N . GLU A 1 124 ? 1.286 9.191 5.424 1.00 84.06 124 GLU A N 1
ATOM 982 C CA . GLU A 1 124 ? 0.468 9.758 4.349 1.00 84.06 124 GLU A CA 1
ATOM 983 C C . GLU A 1 124 ? -1.011 9.360 4.501 1.00 84.06 124 GLU A C 1
ATOM 985 O O . GLU A 1 124 ? -1.898 10.209 4.385 1.00 84.06 124 GLU A O 1
ATOM 990 N N . LEU A 1 125 ? -1.282 8.094 4.856 1.00 82.62 125 LEU A N 1
ATOM 991 C CA . LEU A 1 125 ? -2.635 7.607 5.155 1.00 82.62 125 LEU A CA 1
ATOM 992 C C . LEU A 1 125 ? -3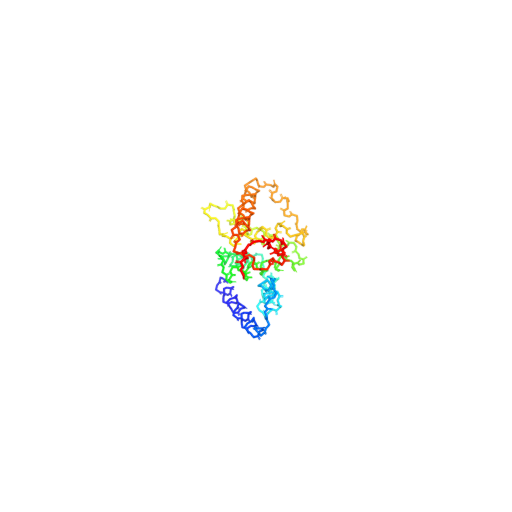.285 8.345 6.334 1.00 82.62 125 LEU A C 1
ATOM 994 O O . LEU A 1 125 ? -4.471 8.658 6.276 1.00 82.62 125 LEU A O 1
ATOM 998 N N . LEU A 1 126 ? -2.520 8.628 7.391 1.00 75.56 126 LEU A N 1
ATOM 999 C CA . LEU A 1 126 ? -3.026 9.275 8.607 1.00 75.56 126 LEU A CA 1
ATOM 1000 C C . LEU A 1 126 ? -3.204 10.793 8.460 1.00 75.56 126 LEU A C 1
ATOM 1002 O O . LEU A 1 126 ? -4.061 11.387 9.116 1.00 75.56 126 LEU A O 1
ATOM 1006 N N . ARG A 1 127 ? -2.367 11.444 7.645 1.00 73.75 127 ARG A N 1
ATOM 1007 C CA . ARG A 1 127 ? -2.359 12.909 7.512 1.00 73.75 127 ARG A CA 1
ATOM 1008 C C . ARG A 1 127 ? -3.359 13.422 6.489 1.00 73.75 127 ARG A C 1
ATOM 1010 O O . ARG A 1 127 ? -3.851 14.536 6.659 1.00 73.75 127 ARG A O 1
ATOM 1017 N N . ASN A 1 128 ? -3.652 12.661 5.436 1.00 72.38 128 ASN A N 1
ATOM 1018 C CA . ASN A 1 128 ? -4.510 13.149 4.367 1.00 72.38 128 ASN A CA 1
ATOM 1019 C C . ASN A 1 128 ? -6.002 13.045 4.758 1.00 72.38 128 ASN A C 1
ATOM 1021 O O . ASN A 1 128 ? -6.536 11.937 4.877 1.00 72.38 128 ASN A O 1
ATOM 1025 N N . PRO A 1 129 ? -6.718 14.178 4.917 1.00 67.12 129 PRO A N 1
ATOM 1026 C CA . PRO A 1 129 ? -8.123 14.175 5.320 1.00 67.12 129 PRO A CA 1
ATOM 1027 C C . PRO A 1 129 ? -9.041 13.522 4.279 1.00 67.12 129 PRO A C 1
ATOM 1029 O O . PRO A 1 129 ? -10.133 13.085 4.631 1.00 67.12 129 PRO A O 1
ATOM 1032 N N . ALA A 1 130 ? -8.610 13.381 3.020 1.00 66.62 130 ALA A N 1
ATOM 1033 C CA . ALA A 1 130 ? -9.363 12.648 2.000 1.00 66.62 130 ALA A CA 1
ATOM 1034 C C . ALA A 1 130 ? -9.531 11.153 2.345 1.00 66.62 130 ALA A C 1
ATOM 1036 O O . ALA A 1 130 ? -10.472 10.505 1.880 1.00 66.62 130 ALA A O 1
ATOM 1037 N N . TYR A 1 131 ? -8.649 10.614 3.193 1.00 69.19 131 TYR A N 1
ATOM 1038 C CA . TYR A 1 131 ? -8.698 9.242 3.703 1.00 69.19 131 TYR A CA 1
ATOM 1039 C C . TYR A 1 131 ? -9.407 9.134 5.062 1.00 69.19 131 TYR A C 1
ATOM 1041 O O . TYR A 1 131 ? -9.604 8.033 5.571 1.00 69.19 131 TYR A O 1
ATOM 1049 N N . ALA A 1 132 ? -9.872 10.256 5.629 1.00 60.19 132 ALA A N 1
ATOM 1050 C CA . ALA A 1 132 ? -10.559 10.306 6.921 1.00 60.19 132 ALA A CA 1
ATOM 1051 C C . ALA A 1 132 ? -11.984 9.726 6.912 1.00 60.19 132 ALA A C 1
ATOM 1053 O O . ALA A 1 132 ? -12.621 9.695 7.962 1.00 60.19 132 ALA A O 1
ATOM 1054 N N . ARG A 1 133 ? -12.476 9.233 5.762 1.00 60.31 133 ARG A N 1
ATOM 1055 C CA . ARG A 1 133 ? -13.673 8.369 5.715 1.00 60.31 133 ARG A CA 1
ATOM 1056 C C . ARG A 1 133 ? -13.515 7.133 6.607 1.00 60.31 133 ARG A C 1
ATOM 1058 O O . ARG A 1 133 ? -14.500 6.654 7.147 1.00 60.31 133 ARG A O 1
ATOM 1065 N N . TRP A 1 134 ? -12.283 6.659 6.780 1.00 62.62 134 TRP A N 1
ATOM 1066 C CA . TRP A 1 134 ? -11.944 5.566 7.681 1.00 62.62 134 TRP A CA 1
ATOM 1067 C C . TRP A 1 134 ? -11.492 6.127 9.034 1.00 62.62 134 TRP A C 1
ATOM 1069 O O . TRP A 1 134 ? -10.524 6.895 9.072 1.00 62.62 134 TRP A O 1
ATOM 1079 N N . ASP A 1 135 ? -12.138 5.746 10.145 1.00 65.62 135 ASP A N 1
ATOM 1080 C CA . ASP A 1 135 ? -11.747 6.177 11.501 1.00 65.62 135 ASP A CA 1
ATOM 1081 C C . ASP A 1 135 ? -10.482 5.447 11.998 1.00 65.62 135 ASP A C 1
ATOM 1083 O O . ASP A 1 135 ? -10.460 4.700 12.976 1.00 65.62 135 ASP A O 1
ATOM 1087 N N . HIS A 1 136 ? -9.363 5.698 11.323 1.00 63.62 136 HIS A N 1
ATOM 1088 C CA . HIS A 1 136 ? -8.034 5.252 11.737 1.00 63.62 136 HIS A CA 1
ATOM 1089 C C . HIS A 1 136 ? -7.591 5.888 13.066 1.00 63.62 136 HIS A C 1
ATOM 1091 O O . HIS A 1 136 ? -6.670 5.392 13.720 1.00 63.62 136 HIS A O 1
ATOM 1097 N N . ARG A 1 137 ? -8.234 6.985 13.498 1.00 58.50 137 ARG A N 1
ATOM 1098 C CA . ARG A 1 137 ? -7.911 7.662 14.761 1.00 58.50 137 ARG A CA 1
ATOM 1099 C C . ARG A 1 137 ? -8.316 6.817 15.960 1.00 58.50 137 ARG A C 1
ATOM 1101 O O . ARG A 1 137 ? -7.623 6.883 16.973 1.00 58.50 137 ARG A O 1
ATOM 1108 N N . ALA A 1 138 ? -9.363 6.000 15.851 1.00 59.41 138 ALA A N 1
ATOM 1109 C CA . ALA A 1 138 ? -9.696 5.008 16.870 1.00 59.41 138 ALA A CA 1
ATOM 1110 C C . ALA A 1 138 ? -8.552 3.995 17.077 1.00 59.41 138 ALA A C 1
ATOM 1112 O O . ALA A 1 138 ? -8.168 3.729 18.214 1.00 59.41 138 ALA A O 1
ATOM 1113 N N . LEU A 1 139 ? -7.932 3.513 15.991 1.00 60.34 139 LEU A N 1
ATOM 1114 C CA . LEU A 1 139 ? -6.820 2.552 16.046 1.00 60.34 139 LEU A CA 1
ATOM 1115 C C . LEU A 1 139 ? -5.541 3.159 16.648 1.00 60.34 139 LEU A C 1
ATOM 1117 O O . LEU A 1 139 ? -4.890 2.534 17.484 1.00 60.34 139 LEU A O 1
ATOM 1121 N N . VAL A 1 140 ? -5.191 4.394 16.272 1.00 58.22 140 VAL A N 1
ATOM 1122 C CA . VAL A 1 140 ? -4.000 5.086 16.809 1.00 58.22 140 VAL A CA 1
ATOM 1123 C C . VAL A 1 140 ? -4.186 5.479 18.278 1.00 58.22 140 VAL A C 1
ATOM 1125 O O . VAL A 1 140 ? -3.232 5.421 19.050 1.00 58.22 140 VAL A O 1
ATOM 1128 N N . LYS A 1 141 ? -5.408 5.835 18.697 1.00 60.47 141 LYS A N 1
ATOM 1129 C CA . LYS A 1 141 ? -5.725 6.092 20.113 1.00 60.47 141 LYS A CA 1
ATOM 1130 C C . LYS A 1 141 ? -5.641 4.829 20.972 1.00 60.47 141 LYS A C 1
ATOM 1132 O O . LYS A 1 141 ? -5.347 4.936 22.158 1.00 60.47 141 LYS A O 1
ATOM 1137 N N . LEU A 1 142 ? -5.889 3.657 20.385 1.00 56.72 142 LEU A N 1
ATOM 1138 C CA . LEU A 1 142 ? -5.900 2.380 21.097 1.00 56.72 142 LEU A CA 1
ATOM 1139 C C . LEU A 1 142 ? -4.489 1.837 21.386 1.00 56.72 142 LEU A C 1
ATOM 1141 O O . LEU A 1 142 ? -4.311 1.116 22.363 1.00 56.72 142 LEU A O 1
ATOM 1145 N N . SER A 1 143 ? -3.478 2.197 20.583 1.00 65.88 143 SER A N 1
ATOM 1146 C CA . SER A 1 143 ? -2.095 1.747 20.786 1.00 65.88 143 SER A CA 1
ATOM 1147 C C . SER A 1 143 ? -1.137 2.915 21.071 1.00 65.88 143 SER A C 1
ATOM 1149 O O . SER A 1 143 ? -0.742 3.635 20.145 1.00 65.88 143 SER A O 1
ATOM 1151 N N . PRO A 1 144 ? -0.683 3.092 22.328 1.00 67.06 144 PRO A N 1
ATOM 1152 C CA . PRO A 1 144 ? 0.283 4.134 22.671 1.00 67.06 144 PRO A CA 1
ATOM 1153 C C . PRO A 1 144 ? 1.623 3.969 21.936 1.00 67.06 144 PRO A C 1
ATOM 1155 O O . PRO A 1 144 ? 2.319 4.959 21.712 1.00 67.06 144 PRO A O 1
ATOM 1158 N N . ASP A 1 145 ? 1.980 2.755 21.513 1.00 66.75 145 ASP A N 1
ATOM 1159 C CA . ASP A 1 145 ? 3.215 2.496 20.768 1.00 66.75 145 ASP A CA 1
ATOM 1160 C C . ASP A 1 145 ? 3.136 2.984 19.319 1.00 66.75 145 ASP A C 1
ATOM 1162 O O . ASP A 1 145 ? 4.075 3.623 18.839 1.00 66.75 145 ASP A O 1
ATOM 1166 N N . ILE A 1 146 ? 1.993 2.792 18.650 1.00 67.38 146 ILE A N 1
ATOM 1167 C CA . ILE A 1 146 ? 1.750 3.340 17.305 1.00 67.38 146 ILE A CA 1
ATOM 1168 C C . ILE A 1 146 ? 1.757 4.874 17.356 1.00 67.38 146 ILE A C 1
ATOM 1170 O O . ILE A 1 146 ? 2.397 5.517 16.523 1.00 67.38 146 ILE A O 1
ATOM 1174 N N . ALA A 1 147 ? 1.130 5.471 18.375 1.00 69.56 147 ALA A N 1
ATOM 1175 C CA . ALA A 1 147 ? 1.147 6.920 18.573 1.00 69.56 147 ALA A CA 1
ATOM 1176 C C . ALA A 1 147 ? 2.569 7.468 18.811 1.00 69.56 147 ALA A C 1
ATOM 1178 O O . ALA A 1 147 ? 2.938 8.519 18.283 1.00 69.56 147 ALA A O 1
ATOM 1179 N N . ARG A 1 148 ? 3.409 6.758 19.578 1.00 71.44 148 ARG A N 1
ATOM 1180 C CA . ARG A 1 148 ? 4.823 7.130 19.779 1.00 71.44 148 ARG A CA 1
ATOM 1181 C C . ARG A 1 148 ? 5.637 7.017 18.493 1.00 71.44 148 ARG A C 1
ATOM 1183 O O . ARG A 1 148 ? 6.443 7.908 18.230 1.00 71.44 148 ARG A O 1
ATOM 1190 N N . LEU A 1 149 ? 5.436 5.960 17.700 1.00 69.75 149 LEU A N 1
ATOM 1191 C CA . LEU A 1 149 ? 6.085 5.798 16.394 1.00 69.75 149 LEU A CA 1
ATOM 1192 C C . LEU A 1 149 ? 5.720 6.954 15.463 1.00 69.75 149 LEU A C 1
ATOM 1194 O O . LEU A 1 149 ? 6.614 7.585 14.905 1.00 69.75 149 LEU A O 1
ATOM 1198 N N . PHE A 1 150 ? 4.433 7.290 15.379 1.00 67.12 150 PHE A N 1
ATOM 1199 C CA . PHE A 1 150 ? 3.943 8.418 14.594 1.00 67.12 150 PHE A CA 1
ATOM 1200 C C . PHE A 1 150 ? 4.622 9.733 15.003 1.00 67.12 150 PHE A C 1
ATOM 1202 O O . PHE A 1 150 ? 5.309 10.353 14.193 1.00 67.12 150 PHE A O 1
ATOM 1209 N N . ASN A 1 151 ? 4.558 10.084 16.291 1.00 70.00 151 ASN A N 1
ATOM 1210 C CA . ASN A 1 151 ? 5.192 11.291 16.827 1.00 70.00 151 ASN A CA 1
ATOM 1211 C C . ASN A 1 151 ? 6.717 11.315 16.610 1.00 70.00 151 ASN A C 1
ATOM 1213 O O . ASN A 1 151 ? 7.305 12.376 16.397 1.00 70.00 151 ASN A O 1
ATOM 1217 N N . SER A 1 152 ? 7.385 10.160 16.687 1.00 67.19 152 SER A N 1
ATOM 1218 C CA . SER A 1 152 ? 8.832 10.054 16.473 1.00 67.19 152 SER A CA 1
ATOM 1219 C C . SER A 1 152 ? 9.207 10.301 15.015 1.00 67.19 152 SER A C 1
ATOM 1221 O O . SER A 1 152 ? 10.219 10.951 14.742 1.00 67.19 152 SER A O 1
ATOM 1223 N N . VAL A 1 153 ? 8.415 9.788 14.074 1.00 65.00 153 VAL A N 1
ATOM 1224 C CA . VAL A 1 153 ? 8.698 9.952 12.649 1.00 65.00 153 VAL A CA 1
ATOM 1225 C C . VAL A 1 153 ? 8.311 11.345 12.174 1.00 65.00 153 VAL A C 1
ATOM 1227 O O . VAL A 1 153 ? 9.090 11.951 11.447 1.00 65.00 153 VAL A O 1
ATOM 1230 N N . GLU A 1 154 ? 7.199 11.915 12.642 1.00 65.62 154 GLU A N 1
ATOM 1231 C CA . GLU A 1 154 ? 6.847 13.307 12.336 1.00 65.62 154 GLU A CA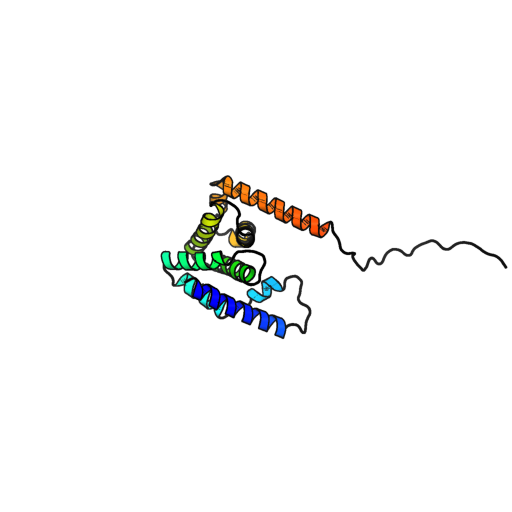 1
ATOM 1232 C C . GLU A 1 154 ? 7.946 14.281 12.772 1.00 65.62 154 GLU A C 1
ATOM 1234 O O . GLU A 1 154 ? 8.360 15.143 11.992 1.00 65.62 154 GLU A O 1
ATOM 1239 N N . LYS A 1 155 ? 8.491 14.100 13.984 1.00 67.12 155 LYS A N 1
ATOM 1240 C CA . LYS A 1 155 ? 9.634 14.886 14.472 1.00 67.12 155 LYS A CA 1
ATOM 1241 C C . LYS A 1 155 ? 10.880 14.679 13.614 1.00 67.12 155 LYS A C 1
ATOM 1243 O O . LYS A 1 155 ? 11.578 15.644 13.324 1.00 67.12 155 LYS A O 1
ATOM 1248 N N . SER A 1 156 ? 11.153 13.444 13.190 1.00 64.06 156 SER A N 1
ATOM 1249 C CA . SER A 1 156 ? 12.310 13.113 12.350 1.00 64.06 156 SER A CA 1
ATOM 1250 C C . SER A 1 156 ? 12.211 13.726 10.947 1.00 64.06 156 SER A C 1
ATOM 1252 O O . SER A 1 156 ? 13.166 14.353 10.489 1.00 64.06 156 SER A O 1
ATOM 1254 N N . ILE A 1 157 ? 11.047 13.621 10.296 1.00 60.69 157 ILE A N 1
ATOM 1255 C CA . ILE A 1 157 ? 10.786 14.216 8.979 1.00 60.69 157 ILE A CA 1
ATOM 1256 C C . ILE A 1 157 ? 10.853 15.738 9.075 1.00 60.69 157 ILE A C 1
ATOM 1258 O O . ILE A 1 157 ? 11.567 16.352 8.293 1.00 60.69 157 ILE A O 1
ATOM 1262 N N . THR A 1 158 ? 10.195 16.351 10.062 1.00 62.00 158 THR A N 1
ATOM 1263 C CA . THR A 1 158 ? 10.216 17.813 10.253 1.00 62.00 158 THR A CA 1
ATOM 1264 C C . THR A 1 158 ? 11.631 18.320 10.541 1.00 62.00 158 THR A C 1
ATOM 1266 O O . THR A 1 158 ? 12.055 19.321 9.973 1.00 62.00 158 THR A O 1
ATOM 1269 N N . ALA A 1 159 ? 12.412 17.600 11.353 1.00 59.53 159 ALA A N 1
ATOM 1270 C CA . ALA A 1 159 ? 13.814 17.933 11.604 1.00 59.53 159 ALA A CA 1
ATOM 1271 C C . ALA A 1 159 ? 14.699 17.757 10.357 1.00 59.53 159 ALA A C 1
ATOM 1273 O O . ALA A 1 159 ? 15.640 18.523 10.156 1.00 59.53 159 ALA A O 1
ATOM 1274 N N . SER A 1 160 ? 14.416 16.762 9.510 1.00 56.38 160 SER A N 1
ATOM 1275 C CA . SER A 1 160 ? 15.082 16.599 8.214 1.00 56.38 160 SER A CA 1
ATOM 1276 C C . SER A 1 160 ? 14.726 17.734 7.252 1.00 56.38 160 SER A C 1
ATOM 1278 O O . SER A 1 160 ? 15.625 18.308 6.649 1.00 56.38 160 SER A O 1
ATOM 1280 N N . MET A 1 161 ? 13.445 18.098 7.159 1.00 49.09 161 MET A N 1
ATOM 1281 C CA . MET A 1 161 ? 12.948 19.178 6.303 1.00 49.09 161 MET A CA 1
ATOM 1282 C C . MET A 1 161 ? 13.535 20.531 6.727 1.00 49.09 161 MET A C 1
ATOM 1284 O O . MET A 1 161 ? 14.059 21.264 5.894 1.00 49.09 161 MET A O 1
ATOM 1288 N N . ASN A 1 162 ? 13.552 20.824 8.033 1.00 48.25 162 ASN A N 1
ATOM 1289 C CA . ASN A 1 162 ? 14.161 22.042 8.571 1.00 48.25 162 ASN A CA 1
ATOM 1290 C C . ASN A 1 162 ? 15.674 22.100 8.323 1.00 48.25 162 ASN A C 1
ATOM 1292 O O . ASN A 1 162 ? 16.202 23.188 8.127 1.00 48.25 162 ASN A O 1
ATOM 1296 N N . ARG A 1 163 ? 16.380 20.959 8.283 1.00 46.38 163 ARG A N 1
ATOM 1297 C CA . ARG A 1 163 ? 17.800 20.919 7.891 1.00 46.38 163 ARG A CA 1
ATOM 1298 C C . ARG A 1 163 ? 18.012 21.205 6.408 1.00 46.38 163 ARG A C 1
ATOM 1300 O O . ARG A 1 163 ? 18.975 21.880 6.069 1.00 46.38 163 ARG A O 1
ATOM 1307 N N . THR A 1 164 ? 17.127 20.732 5.533 1.00 47.25 164 THR A N 1
ATOM 1308 C CA . THR A 1 164 ? 17.177 21.060 4.100 1.00 47.25 164 THR A CA 1
ATOM 1309 C C . THR A 1 164 ? 16.914 22.549 3.853 1.00 47.25 164 THR A C 1
ATOM 1311 O O . THR A 1 164 ? 17.556 23.135 2.991 1.00 47.25 164 THR A O 1
ATOM 1314 N N . VAL A 1 165 ? 16.037 23.176 4.644 1.00 47.28 165 VAL A N 1
ATOM 1315 C CA . VAL A 1 165 ? 15.770 24.626 4.584 1.00 47.28 165 VAL A CA 1
ATOM 1316 C C . VAL A 1 165 ? 16.903 25.448 5.220 1.00 47.28 165 VAL A C 1
ATOM 1318 O O . VAL A 1 165 ? 17.247 26.507 4.708 1.00 47.28 165 VAL A O 1
ATOM 1321 N N . ALA A 1 166 ? 17.520 24.962 6.303 1.00 46.16 166 ALA A N 1
ATOM 1322 C CA . ALA A 1 166 ? 18.627 25.648 6.976 1.00 46.16 166 ALA A CA 1
ATOM 1323 C C . ALA A 1 166 ? 19.966 25.562 6.216 1.00 46.16 166 ALA A C 1
ATOM 1325 O O . ALA A 1 166 ? 20.794 26.457 6.351 1.00 46.16 166 ALA A O 1
ATOM 1326 N N . ASN A 1 167 ? 20.178 24.526 5.396 1.00 41.19 167 ASN A N 1
ATOM 1327 C CA . ASN A 1 167 ? 21.411 24.326 4.622 1.00 41.19 167 ASN A CA 1
ATOM 1328 C C . ASN A 1 167 ? 21.322 24.885 3.186 1.00 41.19 167 ASN A C 1
ATOM 1330 O O . ASN A 1 167 ? 21.833 24.265 2.255 1.00 41.19 167 ASN A O 1
ATOM 1334 N N . GLY A 1 168 ? 20.661 26.032 2.997 1.00 39.62 168 GLY A N 1
ATOM 1335 C CA . GLY A 1 168 ? 20.461 26.665 1.690 1.00 39.62 168 GLY A CA 1
ATOM 1336 C C . GLY A 1 168 ? 21.724 26.712 0.814 1.00 39.62 168 GLY A C 1
ATOM 1337 O O . GLY A 1 168 ? 22.710 27.365 1.148 1.00 39.62 168 GLY A O 1
ATOM 1338 N N . LEU A 1 169 ? 21.666 26.042 -0.341 1.00 34.94 169 LEU A N 1
ATOM 1339 C CA . LEU A 1 169 ? 22.476 26.382 -1.514 1.00 34.94 169 LEU A CA 1
ATOM 1340 C C . LEU A 1 169 ? 21.978 27.755 -2.017 1.00 34.94 169 LEU A C 1
ATOM 1342 O O . LEU A 1 169 ? 20.764 27.971 -2.005 1.00 34.94 169 LEU A O 1
ATOM 1346 N N . PRO A 1 170 ? 22.861 28.699 -2.395 1.00 37.16 170 PRO A N 1
ATOM 1347 C CA . PRO A 1 170 ? 22.513 30.112 -2.455 1.00 37.16 170 PRO A CA 1
ATOM 1348 C C . PRO A 1 170 ? 21.427 30.387 -3.493 1.00 37.16 170 PRO A C 1
ATOM 1350 O O . PRO A 1 170 ? 21.551 30.021 -4.663 1.00 37.16 170 PRO A O 1
ATOM 1353 N N . THR A 1 171 ? 20.380 31.075 -3.042 1.00 36.88 171 THR A N 1
ATOM 1354 C CA . THR A 1 171 ? 19.377 31.733 -3.872 1.00 36.88 171 THR A CA 1
ATOM 1355 C C . THR A 1 171 ? 20.098 32.733 -4.774 1.00 36.88 171 THR A C 1
ATOM 1357 O O . THR A 1 171 ? 20.430 33.842 -4.365 1.00 36.88 171 THR A O 1
ATOM 1360 N N . ALA A 1 172 ? 20.399 32.335 -6.007 1.00 42.31 172 ALA A N 1
ATOM 1361 C CA . ALA A 1 172 ? 20.634 33.308 -7.056 1.00 42.31 172 ALA A CA 1
ATOM 1362 C C . ALA A 1 172 ? 19.321 34.077 -7.254 1.00 42.31 172 ALA A C 1
ATOM 1364 O O . ALA A 1 172 ? 18.272 33.449 -7.401 1.00 42.31 172 ALA A O 1
ATOM 1365 N N . LEU A 1 173 ? 19.433 35.409 -7.310 1.00 37.62 173 LEU A N 1
ATOM 1366 C CA . LEU A 1 173 ? 18.387 36.416 -7.545 1.00 37.62 173 LEU A CA 1
ATOM 1367 C C . LEU A 1 173 ? 17.775 37.056 -6.282 1.00 37.62 173 LEU A C 1
ATOM 1369 O O . LEU A 1 173 ? 16.583 36.918 -6.031 1.00 37.62 173 LEU A O 1
ATOM 1373 N N . ASP A 1 174 ? 18.570 37.875 -5.587 1.00 30.30 174 ASP A N 1
ATOM 1374 C CA . ASP A 1 174 ? 18.054 39.076 -4.912 1.00 30.30 174 ASP A CA 1
ATOM 1375 C C . ASP A 1 174 ? 18.328 40.308 -5.800 1.00 30.30 174 ASP A C 1
ATOM 1377 O O . ASP A 1 174 ? 19.491 40.658 -6.021 1.00 30.30 174 ASP A O 1
ATOM 1381 N N . PRO A 1 175 ? 17.299 41.001 -6.322 1.00 42.81 175 PRO A N 1
ATOM 1382 C CA . PRO A 1 175 ? 17.455 42.276 -7.005 1.00 42.81 175 PRO A CA 1
ATOM 1383 C C . PRO A 1 175 ? 17.201 43.425 -6.018 1.00 42.81 175 PRO A C 1
ATOM 1385 O O . PRO A 1 175 ? 16.190 44.105 -6.130 1.00 42.81 175 PRO A O 1
ATOM 1388 N N . ALA A 1 176 ? 18.069 43.641 -5.025 1.00 38.62 176 ALA A N 1
ATOM 1389 C CA . ALA A 1 176 ? 17.976 44.829 -4.161 1.00 38.62 176 ALA A CA 1
ATOM 1390 C C . ALA A 1 176 ? 19.235 45.054 -3.303 1.00 38.62 176 ALA A C 1
ATOM 1392 O O . ALA A 1 176 ? 19.189 44.991 -2.080 1.00 38.62 176 ALA A O 1
ATOM 1393 N N . SER A 1 177 ? 20.373 45.352 -3.927 1.00 36.41 177 SER A N 1
ATOM 1394 C CA . SER A 1 177 ? 21.455 46.070 -3.240 1.00 36.41 177 SER A CA 1
ATOM 1395 C C . SER A 1 177 ? 22.307 46.811 -4.262 1.00 36.41 177 SER A C 1
ATOM 1397 O O . SER A 1 177 ? 23.383 46.373 -4.656 1.00 36.41 177 SER A O 1
ATOM 1399 N N . ASN A 1 178 ? 21.779 47.927 -4.759 1.00 36.53 178 ASN A N 1
ATOM 1400 C CA . ASN A 1 178 ? 22.629 48.974 -5.305 1.00 36.53 178 ASN A CA 1
ATOM 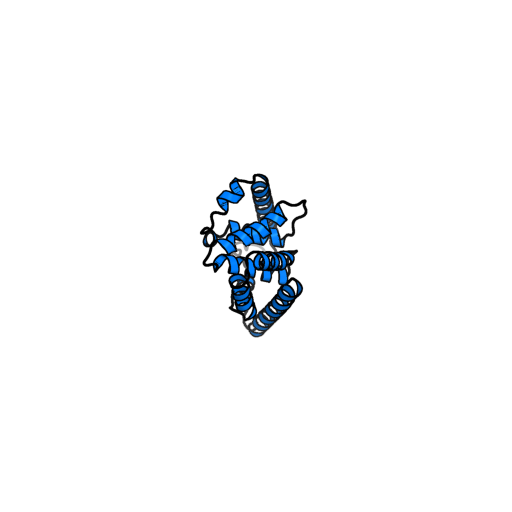1401 C C . ASN A 1 178 ? 21.987 50.334 -5.028 1.00 36.53 178 ASN A C 1
ATOM 1403 O O . ASN A 1 178 ? 21.263 50.889 -5.851 1.00 36.53 178 ASN A O 1
ATOM 1407 N N . ALA A 1 179 ? 22.216 50.835 -3.818 1.00 35.91 179 ALA A N 1
ATOM 1408 C CA . ALA A 1 179 ? 21.996 52.227 -3.474 1.00 35.91 179 ALA A CA 1
ATOM 1409 C C . ALA A 1 179 ? 23.060 52.649 -2.453 1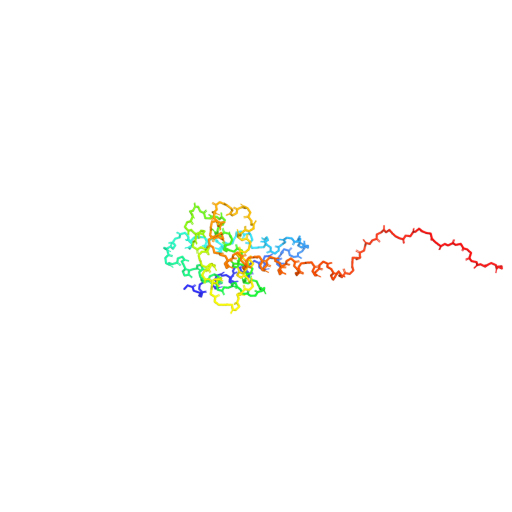.00 35.91 179 ALA A C 1
ATOM 1411 O O . ALA A 1 179 ? 22.954 52.342 -1.271 1.00 35.91 179 ALA A O 1
ATOM 1412 N N . GLY A 1 180 ? 24.070 53.370 -2.943 1.00 31.36 180 GLY A N 1
ATOM 1413 C CA . GLY A 1 180 ? 24.823 54.339 -2.149 1.00 31.36 180 GLY A CA 1
ATOM 1414 C C . GLY A 1 180 ? 26.177 53.888 -1.604 1.00 31.36 180 GLY A C 1
ATOM 1415 O O . GLY A 1 180 ? 26.266 53.486 -0.454 1.00 31.36 180 GLY A O 1
ATOM 1416 N N . ALA A 1 181 ? 27.240 54.091 -2.389 1.00 33.12 181 ALA A N 1
ATOM 1417 C CA . ALA A 1 181 ? 28.532 54.585 -1.893 1.00 33.12 181 ALA A CA 1
ATOM 1418 C C . ALA A 1 181 ? 29.433 54.954 -3.083 1.00 33.12 181 ALA A C 1
ATOM 1420 O O . ALA A 1 181 ? 30.074 54.100 -3.687 1.00 33.12 181 ALA A O 1
ATOM 1421 N N . GLY A 1 182 ? 29.462 56.237 -3.436 1.00 33.06 182 GLY A N 1
ATOM 1422 C CA . GLY A 1 182 ? 30.358 56.778 -4.454 1.00 33.06 182 GLY A CA 1
ATOM 1423 C C . GLY A 1 182 ? 30.494 58.285 -4.287 1.00 33.06 182 GLY A C 1
ATOM 1424 O O . GLY A 1 182 ? 29.867 59.038 -5.023 1.00 33.06 182 GLY A O 1
ATOM 1425 N N . LEU A 1 183 ? 31.273 58.715 -3.292 1.00 34.09 183 LEU A N 1
ATOM 1426 C CA . LEU A 1 183 ? 31.759 60.090 -3.160 1.00 34.09 183 LEU A CA 1
ATOM 1427 C C . LEU A 1 183 ? 33.217 60.083 -2.672 1.00 34.09 183 LEU A C 1
ATOM 1429 O O . LEU A 1 183 ? 33.503 59.470 -1.647 1.00 34.09 183 LEU A O 1
ATOM 1433 N N . ALA A 1 184 ? 34.044 60.843 -3.407 1.00 34.06 184 ALA A N 1
ATOM 1434 C CA . ALA A 1 184 ? 35.451 61.236 -3.198 1.00 34.06 184 ALA A CA 1
ATOM 1435 C C . ALA A 1 184 ? 36.487 60.091 -3.283 1.00 34.06 184 ALA A C 1
ATOM 1437 O O . ALA A 1 184 ? 36.297 59.038 -2.697 1.00 34.06 184 ALA A O 1
ATOM 1438 N N . GLU A 1 185 ? 37.589 60.183 -4.037 1.00 32.84 185 GLU A N 1
ATOM 1439 C CA . GLU A 1 185 ? 38.592 61.264 -4.115 1.00 32.84 185 GLU A CA 1
ATOM 1440 C C . GLU A 1 185 ? 39.503 60.982 -5.344 1.00 32.84 185 GLU A C 1
ATOM 1442 O O . GLU A 1 185 ? 39.818 59.822 -5.601 1.00 32.84 185 GLU A O 1
ATOM 1447 N N . THR A 1 186 ? 39.848 61.915 -6.242 1.00 35.94 186 THR A N 1
ATOM 1448 C CA . THR A 1 186 ? 41.119 62.694 -6.294 1.00 35.94 186 THR A CA 1
ATOM 1449 C C . THR A 1 186 ? 41.161 63.375 -7.685 1.00 35.94 186 THR A C 1
ATOM 1451 O O . THR A 1 186 ? 40.842 62.734 -8.679 1.00 35.94 186 THR A O 1
ATOM 1454 N N . ALA A 1 187 ? 41.243 64.702 -7.823 1.00 37.50 187 ALA A N 1
ATOM 1455 C CA . ALA A 1 187 ? 42.443 65.551 -7.778 1.00 37.50 187 ALA A CA 1
ATOM 1456 C C . ALA A 1 187 ? 43.506 65.232 -8.858 1.00 37.50 187 ALA A C 1
ATOM 1458 O O . ALA A 1 187 ? 44.402 64.434 -8.603 1.00 37.50 187 ALA A O 1
ATOM 1459 N N . ALA A 1 188 ? 43.393 65.890 -10.024 1.00 34.03 188 ALA A N 1
ATOM 1460 C CA . ALA A 1 188 ? 44.446 66.555 -10.825 1.00 34.03 188 ALA A CA 1
ATOM 1461 C C . ALA A 1 188 ? 43.926 66.854 -12.241 1.00 34.03 188 ALA A C 1
ATOM 1463 O O . ALA A 1 188 ? 43.453 65.908 -12.907 1.00 34.03 188 ALA A O 1
#

Foldseek 3Di:
DLVVLVVLLVVLLVVLVVVVVVVVVDDDDPCPVLVSLVPDDPSLVVLLVQCVPDDLVSNLVNLLSLLVQQAEDDSSLSNSLSSLVVSLLPDPDPSSVVSNLVSLVVQQVDDDDGGPSSLVSNLCCVPDCSSVVDPCVVVCVVDVSSVVSNVVVVVVVVVVVVVVVVVDDDPDDDPDDDDDDDDDDDDD

Nearest PDB structures (foldseek):
  4cqo-assembly2_A  TM=8.094E-01  e=1.217E-09  Homo sapiens
  4c0d-assembly1_A  TM=8.396E-01  e=1.654E-09  Homo sapiens
  5fu7-assembly1_A  TM=8.287E-01  e=1.928E-09  Homo sapiens
  4cqo-assembly1_C  TM=8.059E-01  e=2.248E-09  Homo sapiens
  5fu7-assembly2_E  TM=8.308E-01  e=3.748E-09  Homo sapiens

Radius of gyration: 23.0 Å; Cα contacts (8 Å, |Δi|>4): 115; chains: 1; bounding box: 61×81×47 Å

Mean predicted aligned error: 12.69 Å

Sequence (188 aa):
MNALVLTVGMYAIEEAERRARASSSRPPPADAPALVFATPSKATTLFHGLCTHFDTEGRYFFLSAMANQLRYPNSHTHFFSFMLLQLFAKAESDVVPEQITRVLIERLIVHRPHPYGLLITFIELLRNPAYARWDHRALVKLSPDIARLFNSVEKSITASMNRTVANGLPTALDPASNAGAGLAETAA

InterPro domains:
  IPR007196 CCR4-Not complex component, Not1, C-terminal [PF04054] (1-153)
  IPR040398 CCR4-NOT transcription complex subunit 1 [PTHR13162] (1-158)

Secondary structure (DSSP, 8-state):
-HHHHHHHHHHHHHHHHHHHHHTTTSPPPTTHHHHHHHS--HHHHHHHHHHHHS-HHHHHHHHHHHHTT--SSSHHHHHHHHHHHHHHHH-SSTHHHHHHHHHHHHHHSSSSPPPHHHHHHHHHHHH-GGGTTS-HHHHHHH-HHHHHHHHHHHHHHHHHHHHHHHT----S----------------

Organism: NCBI:txid1555241

Solvent-accessible surface area (backbone atoms only — not comparable to full-atom values): 11301 Å² total; per-residue (Å²): 102,54,65,60,54,50,55,46,48,50,53,44,49,54,53,36,51,52,49,52,61,73,53,58,90,50,88,75,62,98,65,40,81,64,52,55,70,66,52,91,41,74,50,58,54,50,52,53,50,51,54,71,71,39,54,78,66,55,33,50,50,48,53,47,41,44,55,71,46,26,33,59,100,46,73,62,18,52,51,42,39,51,49,54,52,49,53,47,68,70,46,91,52,68,67,56,45,50,51,54,52,47,56,52,46,63,60,67,75,48,82,79,86,72,46,58,34,47,54,51,45,52,48,53,56,72,68,40,71,90,50,56,86,52,73,57,63,60,59,43,71,72,31,70,65,58,42,49,52,51,56,52,47,54,53,49,52,50,54,51,51,52,47,60,64,71,63,62,74,80,78,82,84,78,93,81,86,87,83,89,88,89,78,89,86,83,95,133

pLDDT: mean 73.92, std 19.45, range [30.3, 96.06]